Protein AF-A0A1S8A778-F1 (afdb_monomer)

Secondary structure (DSSP, 8-state):
-PBP---TTS--B-TTSPBPP-BGGGSGGGGS---------------------TTTHHHHTTTSS-------------------SSS--TT-S-GGGSPP-PPPTT--HHHHHHHHHHHHHHHHHHHHS-HHHH-EEE-GGG-S-TTEEEEEEE---TTSHHHHHHHHHT--EEEEEEE--TTTTTSPPEEEEEESPBPPGGGT--TTB-TTSBB--GGGSTTT--TT--HHHHHHHHHHHHH--SSS---B----SS--SPPHHHHHHHHHHHHHHHT----GGGGGGG--

Sequence (292 aa):
MAEFKQDPRYTAVGPSRTNLFIPKTAFASARQQQGQTFASSAMDIVNGDGSDEEDIEDIMFLTEGDSIENHIIGVTHPSTPRKSLTDFHPGGLNFSELPQLALPSYATKPGQQAIQRELLKLQEIQSTIPLHELGWYLDFERIENMFQWIVQLHSFDLCLPLAQDMQKAGIDSIVLEIRFLRRFPLTPPFVRVIQPRFLAFAQGGGGHVTAGGAMCMELLTNTGWSPANNMESVLLQVRLAICSMDPRPARLARQRGSSGQYSIREAITAYMRAAATHGWEVPLELKETAMQ

Foldseek 3Di:
DDFDDDDPVDFDADPVRHGDTHHPVVDPPVVDDDDDDDDDDDDDDDDDDDDPCVVPVVVVVVVPPDDPDDDPPPPDDPDDPPPQPAPDDPPPDDCVPPDDDDADPLADPVQLVLLVVLVVVVVVVPVPDRCLVLQKDWDPVPCPYSQKTKMWGFNDDPVAQAVVQCVVVVHGTFIKIWGHDSDPPLAATWIFTFDAAWDAVVRQFFLQQHNQGTRLDLCNFNNNPDSPDRVSVVVVVSSVSQRDPPPHHIHTDDDDDDGSTGDLLSRLVRNVVSCVVVVTHHDPCSVVVNVD

Structure (mmCIF, N/CA/C/O backbone):
data_AF-A0A1S8A778-F1
#
_entry.id   AF-A0A1S8A778-F1
#
loop_
_atom_site.group_PDB
_atom_site.id
_atom_site.type_symbol
_atom_site.label_atom_id
_atom_site.label_alt_id
_atom_site.label_comp_id
_atom_site.label_asym_id
_atom_site.label_entity_id
_atom_site.label_seq_id
_atom_site.pdbx_PDB_ins_code
_atom_site.Cartn_x
_atom_site.Cartn_y
_atom_site.Cartn_z
_atom_site.occupancy
_atom_site.B_iso_or_equiv
_atom_site.auth_seq_id
_atom_site.auth_comp_id
_atom_site.auth_asym_id
_atom_site.auth_atom_id
_atom_site.pdbx_PDB_model_num
ATOM 1 N N . MET A 1 1 ? -6.508 29.292 -41.837 1.00 60.22 1 MET A N 1
ATOM 2 C CA . MET A 1 1 ? -5.575 28.363 -41.154 1.00 60.22 1 MET A CA 1
ATOM 3 C C . MET A 1 1 ? -5.421 27.125 -42.022 1.00 60.22 1 MET A C 1
ATOM 5 O O . MET A 1 1 ? -6.415 26.709 -42.599 1.00 60.22 1 MET A O 1
ATOM 9 N N . ALA A 1 2 ? -4.212 26.576 -42.174 1.00 76.12 2 ALA A N 1
ATOM 10 C CA . ALA A 1 2 ? -4.011 25.383 -42.998 1.00 76.12 2 ALA A CA 1
ATOM 11 C C . ALA A 1 2 ? -4.632 24.150 -42.319 1.00 76.12 2 ALA A C 1
ATOM 13 O O . ALA A 1 2 ? -4.368 23.897 -41.142 1.00 76.12 2 ALA A O 1
ATOM 14 N N . GLU A 1 3 ? -5.448 23.404 -43.061 1.00 81.69 3 GLU A N 1
ATOM 15 C CA . GLU A 1 3 ? -6.107 22.185 -42.589 1.00 81.69 3 GLU A CA 1
ATOM 16 C C . GLU A 1 3 ? -5.164 20.982 -42.666 1.00 81.69 3 GLU A C 1
ATOM 18 O O . GLU A 1 3 ? -4.345 20.861 -43.585 1.00 81.69 3 GLU A O 1
ATOM 23 N N . PHE A 1 4 ? -5.258 20.093 -41.684 1.00 83.88 4 PHE A N 1
ATOM 24 C CA . PHE A 1 4 ? -4.591 18.804 -41.714 1.00 83.88 4 PHE A CA 1
ATOM 25 C C . PHE A 1 4 ? -5.314 17.863 -42.682 1.00 83.88 4 PHE A C 1
ATOM 27 O O . PHE A 1 4 ? -6.518 17.638 -42.574 1.00 83.88 4 PHE A O 1
ATOM 34 N N . LYS A 1 5 ? -4.572 17.298 -43.638 1.00 84.38 5 LYS A N 1
ATOM 35 C CA . LYS A 1 5 ? -5.133 16.390 -44.639 1.00 84.38 5 LYS A CA 1
ATOM 36 C C . LYS A 1 5 ? -5.347 15.013 -44.008 1.00 84.38 5 LYS A C 1
ATOM 38 O O . LYS A 1 5 ? -4.389 14.271 -43.817 1.00 84.38 5 LYS A O 1
ATOM 43 N N . GLN A 1 6 ? -6.596 14.697 -43.686 1.00 81.31 6 GLN A N 1
ATOM 44 C CA . GLN A 1 6 ? -6.990 13.411 -43.109 1.00 81.31 6 GLN A CA 1
ATOM 45 C C . GLN A 1 6 ? -6.951 12.288 -44.158 1.00 81.31 6 GLN A C 1
ATOM 47 O O . GLN A 1 6 ? -7.135 12.536 -45.353 1.00 81.31 6 GLN A O 1
ATOM 52 N N . ASP A 1 7 ? -6.719 11.050 -43.713 1.00 79.44 7 ASP A N 1
ATOM 53 C CA . ASP A 1 7 ? -6.829 9.871 -44.578 1.00 79.44 7 ASP A CA 1
ATOM 54 C C . ASP A 1 7 ? -8.306 9.670 -44.988 1.00 79.44 7 ASP A C 1
ATOM 56 O O . ASP A 1 7 ? -9.181 9.640 -44.111 1.00 79.44 7 ASP A O 1
ATOM 60 N N . PRO A 1 8 ? -8.613 9.502 -46.290 1.00 78.31 8 PRO A N 1
ATOM 61 C CA . PRO A 1 8 ? -9.977 9.267 -46.768 1.00 78.31 8 PRO A CA 1
ATOM 62 C C . PRO A 1 8 ? -10.674 8.044 -46.155 1.00 78.31 8 PRO A C 1
ATOM 64 O O . PRO A 1 8 ? -11.900 7.977 -46.166 1.00 78.31 8 PRO A O 1
ATOM 67 N N . ARG A 1 9 ? -9.921 7.063 -45.639 1.00 78.06 9 ARG A N 1
ATOM 68 C CA . ARG A 1 9 ? -10.470 5.849 -45.011 1.00 78.06 9 ARG A CA 1
ATOM 69 C C . ARG A 1 9 ? -10.813 6.021 -43.530 1.00 78.06 9 ARG A C 1
ATOM 71 O O . ARG A 1 9 ? -11.592 5.229 -43.012 1.00 78.06 9 ARG A O 1
ATOM 78 N N . TYR A 1 10 ? -10.272 7.043 -42.865 1.00 78.94 10 TYR A N 1
ATOM 79 C CA . TYR A 1 10 ? -10.404 7.253 -41.416 1.00 78.94 10 TYR A CA 1
ATOM 80 C C . TYR A 1 10 ? -10.636 8.730 -41.076 1.00 78.94 10 TYR A C 1
ATOM 82 O O . TYR A 1 10 ? -9.947 9.317 -40.244 1.00 78.94 10 TYR A O 1
ATOM 90 N N . THR A 1 11 ? -11.596 9.356 -41.756 1.00 86.38 11 THR A N 1
ATOM 91 C CA . THR A 1 11 ? -11.928 10.768 -41.531 1.00 86.38 11 THR A CA 1
ATOM 92 C C . THR A 1 11 ? -12.709 10.941 -40.228 1.00 86.38 11 THR A C 1
ATOM 94 O O . THR A 1 11 ? -13.730 10.286 -40.010 1.00 86.38 11 THR A O 1
ATOM 97 N N . ALA A 1 12 ? -12.243 11.841 -39.364 1.00 83.69 12 ALA A N 1
ATOM 98 C CA . ALA A 1 12 ? -12.936 12.198 -38.137 1.00 83.69 12 ALA A CA 1
ATOM 99 C C . ALA A 1 12 ? -14.223 12.968 -38.467 1.00 83.69 12 ALA A C 1
ATOM 101 O O . ALA A 1 12 ? -14.210 13.938 -39.229 1.00 83.69 12 ALA A O 1
ATOM 102 N N . VAL A 1 13 ? -15.340 12.550 -37.872 1.00 88.75 13 VAL A N 1
ATOM 103 C CA . VAL A 1 13 ? -16.657 13.173 -38.062 1.00 88.75 13 VAL A CA 1
ATOM 104 C C . VAL A 1 13 ? -17.209 13.680 -36.736 1.00 88.75 13 VAL A C 1
ATOM 106 O O . VAL A 1 13 ? -17.051 13.045 -35.696 1.00 88.75 13 VAL A O 1
ATOM 109 N N . GLY A 1 14 ? -17.853 14.844 -36.775 1.00 81.06 14 GLY A N 1
ATOM 110 C CA . GLY A 1 14 ? -18.511 15.433 -35.615 1.00 81.06 14 GLY A CA 1
ATOM 111 C C . GLY A 1 14 ? -19.867 14.784 -35.293 1.00 81.06 14 GLY A C 1
ATOM 112 O O . GLY A 1 14 ? -20.351 13.928 -36.039 1.00 81.06 14 GLY A O 1
ATOM 113 N N . PRO A 1 15 ? -20.542 15.235 -34.220 1.00 79.25 15 PRO A N 1
ATOM 114 C CA . PRO A 1 15 ? -21.835 14.696 -33.776 1.00 79.25 15 PRO A CA 1
ATOM 115 C C . PRO A 1 15 ? -22.948 14.769 -34.837 1.00 79.25 15 PRO A C 1
ATOM 117 O O . PRO A 1 15 ? -23.855 13.943 -34.855 1.00 79.25 15 PRO A O 1
ATOM 120 N N . SER A 1 16 ? -22.852 15.725 -35.763 1.00 83.06 16 SER A N 1
ATOM 121 C CA . SER A 1 16 ? -23.740 15.911 -36.918 1.00 83.06 16 SER A CA 1
ATOM 122 C C . SER A 1 16 ? -23.363 15.066 -38.147 1.00 83.06 16 SER A C 1
ATOM 124 O O . SER A 1 16 ? -23.916 15.283 -39.221 1.00 83.06 16 SER A O 1
ATOM 126 N N . ARG A 1 17 ? -22.414 14.122 -38.020 1.00 77.19 17 ARG A N 1
ATOM 127 C CA . ARG A 1 17 ? -21.831 13.312 -39.115 1.00 77.19 17 ARG A CA 1
ATOM 128 C C . ARG A 1 17 ? -21.172 14.122 -40.239 1.00 77.19 17 ARG A C 1
ATOM 130 O O . ARG A 1 17 ? -20.995 13.627 -41.347 1.00 77.19 17 ARG A O 1
ATOM 137 N N . THR A 1 18 ? -20.782 15.357 -39.955 1.00 84.38 18 THR A N 1
ATOM 138 C CA . THR A 1 18 ? -20.005 16.201 -40.868 1.00 84.38 18 THR A CA 1
ATOM 139 C C . THR A 1 18 ? -18.516 16.048 -40.589 1.00 84.38 18 THR A C 1
ATOM 141 O O . THR A 1 18 ? -18.126 15.920 -39.426 1.00 84.38 18 THR A O 1
ATOM 144 N N . ASN A 1 19 ? -17.690 16.088 -41.636 1.00 82.88 19 ASN A N 1
ATOM 145 C CA . ASN A 1 19 ? -16.234 16.021 -41.502 1.00 82.88 19 ASN A CA 1
ATOM 146 C C . ASN A 1 19 ? -15.734 17.108 -40.549 1.00 82.88 19 ASN A C 1
ATOM 148 O O . ASN A 1 19 ? -16.107 18.278 -40.667 1.00 82.88 19 ASN A O 1
ATOM 152 N N . LEU A 1 20 ? -14.911 16.701 -39.589 1.00 84.31 20 LEU A N 1
ATOM 153 C CA . LEU A 1 20 ? -14.351 17.593 -38.592 1.00 84.31 20 LEU A CA 1
ATOM 154 C C . LEU A 1 20 ? -13.153 18.331 -39.196 1.00 84.31 20 LEU A C 1
ATOM 156 O O . LEU A 1 20 ? -12.203 17.695 -39.646 1.00 84.31 20 LEU A O 1
ATOM 160 N N . PHE A 1 21 ? -13.180 19.662 -39.176 1.00 85.12 21 PHE A N 1
ATOM 161 C CA . PHE A 1 21 ? -12.030 20.478 -39.562 1.00 85.12 21 PHE A CA 1
ATOM 162 C C . PHE A 1 21 ? -10.948 20.395 -38.480 1.00 85.12 21 PHE A C 1
ATOM 164 O O . PHE A 1 21 ? -11.202 20.737 -37.323 1.00 85.12 21 PHE A O 1
ATOM 171 N N . ILE A 1 22 ? -9.735 19.977 -38.852 1.00 81.25 22 ILE A N 1
ATOM 172 C CA . ILE A 1 22 ? -8.595 19.885 -37.928 1.00 81.25 22 ILE A CA 1
ATOM 173 C C . ILE A 1 22 ? -7.511 20.872 -38.382 1.00 81.25 22 ILE A C 1
ATOM 175 O O . ILE A 1 22 ? -6.867 20.644 -39.411 1.00 81.25 22 ILE A O 1
ATOM 179 N N . PRO A 1 23 ? -7.270 21.975 -37.651 1.00 83.44 23 PRO A N 1
ATOM 180 C CA . PRO A 1 23 ? -6.192 22.893 -37.990 1.00 83.44 23 PRO A CA 1
ATOM 181 C C . PRO A 1 23 ? -4.833 22.227 -37.741 1.00 83.44 23 PRO A C 1
ATOM 183 O O . PRO A 1 23 ? -4.638 21.563 -36.725 1.00 83.44 23 PRO A O 1
ATOM 186 N N . LYS A 1 24 ? -3.850 22.453 -38.623 1.00 79.69 24 LYS A N 1
ATOM 187 C CA . LYS A 1 24 ? -2.493 21.888 -38.463 1.00 79.69 24 LYS A CA 1
ATOM 188 C C . LYS A 1 24 ? -1.813 22.269 -37.140 1.00 79.69 24 LYS A C 1
ATOM 190 O O . LYS A 1 24 ? -0.950 21.537 -36.676 1.00 79.69 24 LYS A O 1
ATOM 195 N N . THR A 1 25 ? -2.216 23.378 -36.521 1.00 77.69 25 THR A N 1
ATOM 196 C CA . THR A 1 25 ? -1.723 23.828 -35.209 1.00 77.69 25 THR A CA 1
ATOM 197 C C . THR A 1 25 ? -2.145 22.927 -34.049 1.00 77.69 25 THR A C 1
ATOM 199 O O . THR A 1 25 ? -1.584 23.052 -32.970 1.00 77.69 25 THR A O 1
ATOM 202 N N . ALA A 1 26 ? -3.121 22.032 -34.243 1.00 74.62 26 ALA A N 1
ATOM 203 C CA . ALA A 1 26 ? -3.540 21.069 -33.225 1.00 74.62 26 ALA A CA 1
ATOM 204 C C . ALA A 1 26 ? -2.504 19.952 -32.985 1.00 74.62 26 ALA A C 1
ATOM 206 O O . ALA A 1 26 ? -2.614 19.220 -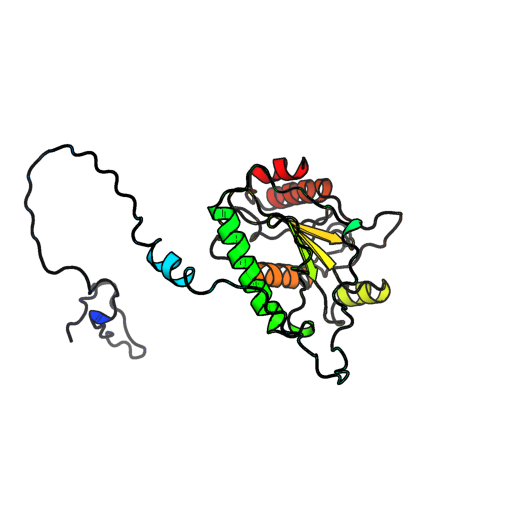32.007 1.00 74.62 26 ALA A O 1
ATOM 207 N N . PHE A 1 27 ? -1.498 19.819 -33.857 1.00 74.31 27 PHE A N 1
ATOM 208 C CA . PHE A 1 27 ? -0.424 18.840 -33.713 1.00 74.31 27 PHE A CA 1
ATOM 209 C C . PHE A 1 27 ? 0.840 19.530 -33.188 1.00 74.31 27 PHE A C 1
ATOM 211 O O . PHE A 1 27 ? 1.397 20.406 -33.852 1.00 74.31 27 PHE A O 1
ATOM 218 N N . ALA A 1 28 ? 1.314 19.113 -32.010 1.00 61.59 28 ALA A N 1
ATOM 219 C CA . ALA A 1 28 ? 2.489 19.685 -31.337 1.00 61.59 28 ALA A CA 1
ATOM 220 C C . ALA A 1 28 ? 3.788 19.599 -32.173 1.00 61.59 28 ALA A C 1
ATOM 222 O O . ALA A 1 28 ? 4.717 20.373 -31.968 1.00 61.59 28 ALA A O 1
ATOM 223 N N . SER A 1 29 ? 3.829 18.719 -33.176 1.00 56.88 29 SER A N 1
ATOM 224 C CA . SER A 1 29 ? 4.958 18.523 -34.094 1.00 56.88 29 SER A CA 1
ATOM 225 C C . SER A 1 29 ? 5.063 19.589 -35.196 1.00 56.88 29 SER A C 1
ATOM 227 O O . SER A 1 29 ? 6.050 19.625 -35.923 1.00 56.88 29 SER A O 1
ATOM 229 N N . ALA A 1 30 ? 4.081 20.488 -35.342 1.00 48.19 30 ALA A N 1
ATOM 230 C CA . ALA A 1 30 ? 4.076 21.513 -36.392 1.00 48.19 30 ALA A CA 1
ATOM 231 C C . ALA A 1 30 ? 5.087 22.661 -36.171 1.00 48.19 30 ALA A C 1
ATOM 233 O O . ALA A 1 30 ? 5.087 23.627 -36.937 1.00 48.19 30 ALA A O 1
ATOM 234 N N . ARG A 1 31 ? 5.956 22.569 -35.152 1.00 49.41 31 ARG A N 1
ATOM 235 C CA . ARG A 1 31 ? 7.054 23.521 -34.917 1.00 49.41 31 ARG A CA 1
ATOM 236 C C . ARG A 1 31 ? 8.414 23.069 -35.460 1.00 49.41 31 ARG A C 1
ATOM 238 O O . ARG A 1 31 ? 9.347 23.862 -35.438 1.00 49.41 31 ARG A O 1
ATOM 245 N N . GLN A 1 32 ? 8.527 21.871 -36.029 1.00 52.69 32 GLN A N 1
ATOM 246 C CA . GLN A 1 32 ? 9.725 21.455 -36.757 1.00 52.69 32 GLN A CA 1
ATOM 247 C C . GLN A 1 32 ? 9.337 20.840 -38.096 1.00 52.69 32 GLN A C 1
ATOM 249 O O . GLN A 1 32 ? 8.756 19.765 -38.149 1.00 52.69 32 GLN A O 1
ATOM 254 N N . GLN A 1 33 ? 9.653 21.578 -39.161 1.00 41.00 33 GLN A N 1
ATOM 255 C CA . GLN A 1 33 ? 10.210 21.112 -40.438 1.00 41.00 33 GLN A CA 1
ATOM 256 C C . GLN A 1 33 ? 9.927 22.176 -41.504 1.00 41.00 33 GLN A C 1
ATOM 258 O O . GLN A 1 33 ? 9.013 22.067 -42.321 1.00 41.00 33 GLN A O 1
ATOM 263 N N . GLN A 1 34 ? 10.745 23.230 -41.507 1.00 36.59 34 GLN A N 1
ATOM 264 C CA . GLN A 1 34 ? 11.067 23.905 -42.758 1.00 36.59 34 GLN A CA 1
ATOM 265 C C . GLN A 1 34 ? 12.294 23.213 -43.350 1.00 36.59 34 GLN A C 1
ATOM 267 O O . GLN A 1 34 ? 13.395 23.361 -42.842 1.00 36.59 34 GLN A O 1
ATOM 272 N N . GLY A 1 35 ? 12.028 22.426 -44.395 1.00 35.72 35 GLY A N 1
ATOM 273 C CA . GLY A 1 35 ? 12.891 22.147 -45.541 1.00 35.72 35 GLY A CA 1
ATOM 274 C C . GLY A 1 35 ? 14.319 21.675 -45.290 1.00 35.72 35 GLY A C 1
ATOM 275 O O . GLY A 1 35 ? 15.189 22.486 -45.017 1.00 35.72 35 GLY A O 1
ATOM 276 N N . GLN A 1 36 ? 14.589 20.413 -45.628 1.00 30.91 36 GLN A N 1
ATOM 277 C CA . GLN A 1 36 ? 15.741 20.082 -46.471 1.00 30.91 36 GLN A CA 1
ATOM 278 C C . GLN A 1 36 ? 15.557 18.702 -47.116 1.00 30.91 36 GLN A C 1
ATOM 280 O O . GLN A 1 36 ? 15.366 17.684 -46.459 1.00 30.91 36 GLN A O 1
ATOM 285 N N . THR A 1 37 ? 15.565 18.704 -48.443 1.00 33.56 37 THR A N 1
ATOM 286 C CA . THR A 1 37 ? 15.709 17.535 -49.311 1.00 33.56 37 THR A CA 1
ATOM 287 C C . THR A 1 37 ? 17.139 17.011 -49.226 1.00 33.56 37 THR A C 1
ATOM 289 O O . THR A 1 37 ? 18.051 17.812 -49.416 1.00 33.56 37 THR A O 1
ATOM 292 N N . PHE A 1 38 ? 17.353 15.700 -49.076 1.00 28.77 38 PHE A N 1
ATOM 293 C CA . PHE A 1 38 ? 18.647 15.098 -49.404 1.00 28.77 38 PHE A CA 1
ATOM 294 C C . PHE A 1 38 ? 18.503 13.803 -50.199 1.00 28.77 38 PHE A C 1
ATOM 296 O O . PHE A 1 38 ? 17.774 12.881 -49.838 1.00 28.77 38 PHE A O 1
ATOM 303 N N . ALA A 1 39 ? 19.211 13.812 -51.326 1.00 28.55 39 ALA A N 1
ATOM 304 C CA . ALA A 1 39 ? 19.501 12.690 -52.193 1.00 28.55 39 ALA A CA 1
ATOM 305 C C . ALA A 1 39 ? 20.605 11.799 -51.595 1.00 28.55 39 ALA A C 1
ATOM 307 O O . ALA A 1 39 ? 21.343 12.200 -50.699 1.00 28.55 39 ALA A O 1
ATOM 308 N N . SER A 1 40 ? 20.709 10.592 -52.144 1.00 33.94 40 SER A N 1
ATOM 309 C CA . SER A 1 40 ? 21.681 9.551 -51.811 1.00 33.94 40 SER A CA 1
ATOM 310 C C . SER A 1 40 ? 23.145 9.983 -51.965 1.00 33.94 40 SER A C 1
ATOM 312 O O . SER A 1 40 ? 23.518 10.451 -53.040 1.00 33.94 40 SER A O 1
ATOM 314 N N . SER A 1 41 ? 23.991 9.670 -50.980 1.00 27.89 41 SER A N 1
ATOM 315 C CA . SER A 1 41 ? 25.324 9.098 -51.225 1.00 27.89 41 SER A CA 1
ATOM 316 C C . SER A 1 41 ? 25.931 8.492 -49.954 1.00 27.89 41 SER A C 1
ATOM 318 O O . SER A 1 41 ? 25.502 8.792 -48.844 1.00 27.89 41 SER A O 1
ATOM 320 N N . ALA A 1 42 ? 26.879 7.582 -50.156 1.00 30.28 42 ALA A N 1
ATOM 321 C CA . ALA A 1 42 ? 27.454 6.667 -49.176 1.00 30.28 42 ALA A CA 1
ATOM 322 C C . ALA A 1 42 ? 28.508 7.282 -48.229 1.00 30.28 42 ALA A C 1
ATOM 324 O O . ALA A 1 42 ? 29.178 8.237 -48.601 1.00 30.28 42 ALA A O 1
ATOM 325 N N . MET A 1 43 ? 28.662 6.605 -47.076 1.00 29.47 43 MET A N 1
ATOM 326 C CA . MET A 1 43 ? 29.821 6.478 -46.165 1.00 29.47 43 MET A CA 1
ATOM 327 C C . MET A 1 43 ? 30.529 7.747 -45.663 1.00 29.47 43 MET A C 1
ATOM 329 O O . MET A 1 43 ? 31.216 8.410 -46.421 1.00 29.47 43 MET A O 1
ATOM 333 N N . ASP A 1 44 ? 30.495 7.957 -44.339 1.00 25.81 44 ASP A N 1
ATOM 334 C CA . ASP A 1 44 ? 31.721 8.010 -43.528 1.00 25.81 44 ASP A CA 1
ATOM 335 C C . ASP A 1 44 ? 31.433 7.824 -42.027 1.00 25.81 44 ASP A C 1
ATOM 337 O O . ASP A 1 44 ? 30.388 8.208 -41.503 1.00 25.81 44 ASP A O 1
ATOM 341 N N . ILE A 1 45 ? 32.370 7.153 -41.356 1.00 35.59 45 ILE A N 1
ATOM 342 C CA . ILE A 1 45 ? 32.374 6.824 -39.928 1.00 35.59 45 ILE A CA 1
ATOM 343 C C . ILE A 1 45 ? 32.785 8.068 -39.133 1.00 35.59 45 ILE A C 1
ATOM 345 O O . ILE A 1 45 ? 33.898 8.557 -39.306 1.00 35.59 45 ILE A O 1
ATOM 349 N N . VAL A 1 46 ? 31.943 8.512 -38.196 1.00 29.86 46 VAL A N 1
ATOM 350 C CA . VAL A 1 46 ? 32.340 9.410 -37.101 1.00 29.86 46 VAL A CA 1
ATOM 351 C C . VAL A 1 46 ? 31.713 8.903 -35.803 1.00 29.86 46 VAL A C 1
ATOM 353 O O . VAL A 1 46 ? 30.495 8.832 -35.670 1.00 29.86 46 VAL A O 1
ATOM 356 N N . ASN A 1 47 ? 32.575 8.529 -34.855 1.00 36.41 47 ASN A N 1
ATOM 357 C CA . ASN A 1 47 ? 32.220 8.357 -33.450 1.00 36.41 47 ASN A CA 1
ATOM 358 C C . ASN A 1 47 ? 31.820 9.725 -32.882 1.00 36.41 47 ASN A C 1
ATOM 360 O O . ASN A 1 47 ? 32.616 10.660 -32.946 1.00 36.41 47 ASN A O 1
ATOM 364 N N . GLY A 1 48 ? 30.619 9.822 -32.321 1.00 31.39 48 GLY A N 1
ATOM 365 C CA . GLY A 1 48 ? 30.122 11.010 -31.638 1.00 31.39 48 GLY A CA 1
ATOM 366 C C . GLY A 1 48 ? 29.287 10.587 -30.440 1.00 31.39 48 GLY A C 1
ATOM 367 O O . GLY A 1 48 ? 28.130 10.212 -30.593 1.00 31.39 48 GLY A O 1
ATOM 368 N N . ASP A 1 49 ? 29.938 10.587 -29.283 1.00 40.91 49 ASP A N 1
ATOM 369 C CA . ASP A 1 49 ? 29.324 10.657 -27.963 1.00 40.91 49 ASP A CA 1
ATOM 370 C C . ASP A 1 49 ? 28.435 11.910 -27.908 1.00 40.91 49 ASP A C 1
ATOM 372 O O . ASP A 1 49 ? 28.870 12.995 -28.296 1.00 40.91 49 ASP A O 1
ATOM 376 N N . GLY A 1 50 ? 27.180 11.734 -27.518 1.00 36.50 50 GLY A N 1
ATOM 377 C CA . GLY A 1 50 ? 26.169 12.784 -27.479 1.00 36.50 50 GLY A CA 1
ATOM 378 C C . GLY A 1 50 ? 25.267 12.523 -26.292 1.00 36.50 50 GLY A C 1
ATOM 379 O O . GLY A 1 50 ? 24.221 11.891 -26.427 1.00 36.50 50 GLY A O 1
ATOM 380 N N . SER A 1 51 ? 25.749 12.924 -25.120 1.00 42.28 51 SER A N 1
ATOM 381 C CA . SER A 1 51 ? 24.967 13.026 -23.903 1.00 42.28 51 SER A CA 1
ATOM 382 C C . SER A 1 51 ? 23.919 14.126 -24.083 1.00 42.28 51 SER A C 1
ATOM 384 O O . SER A 1 51 ? 24.245 15.281 -24.349 1.00 42.28 51 SER A O 1
ATOM 386 N N . ASP A 1 52 ? 22.646 13.767 -23.925 1.00 46.59 52 ASP A N 1
ATOM 387 C CA . ASP A 1 52 ? 21.549 14.719 -23.739 1.00 46.59 52 ASP A CA 1
ATOM 388 C C . ASP A 1 52 ? 21.666 15.337 -22.324 1.00 46.59 52 ASP A C 1
ATOM 390 O O . ASP A 1 52 ? 20.893 15.034 -21.416 1.00 46.59 52 ASP A O 1
ATOM 394 N N . GLU A 1 53 ? 22.712 16.142 -22.104 1.00 47.78 53 GLU A N 1
ATOM 395 C CA . GLU A 1 53 ? 22.985 16.873 -20.853 1.00 47.78 53 GLU A CA 1
ATOM 396 C C . GLU A 1 53 ? 22.252 18.225 -20.777 1.00 47.78 53 GLU A C 1
ATOM 398 O O . GLU A 1 53 ? 22.212 18.844 -19.714 1.00 47.78 53 GLU A O 1
ATOM 403 N N . GLU A 1 54 ? 21.599 18.661 -21.860 1.00 45.88 54 GLU A N 1
ATOM 404 C CA . GLU A 1 54 ? 20.975 19.991 -21.938 1.00 45.88 54 GLU A CA 1
ATOM 405 C C . GLU A 1 54 ? 19.642 20.120 -21.166 1.00 45.88 54 GLU A C 1
ATOM 407 O O . GLU A 1 54 ? 19.167 21.233 -20.971 1.00 45.88 54 GLU A O 1
ATOM 412 N N . ASP A 1 55 ? 19.077 19.030 -20.628 1.00 50.38 55 ASP A N 1
ATOM 413 C CA . ASP A 1 55 ? 17.875 19.081 -19.768 1.00 50.38 55 ASP A CA 1
ATOM 414 C C . ASP A 1 55 ? 18.201 19.184 -18.256 1.00 50.38 55 ASP A C 1
ATOM 416 O O . ASP A 1 55 ? 17.302 19.349 -17.425 1.00 50.38 55 ASP A O 1
ATOM 420 N N . ILE A 1 56 ? 19.475 19.049 -17.860 1.00 52.31 56 ILE A N 1
ATOM 421 C CA . ILE A 1 56 ? 19.880 18.929 -16.443 1.00 52.31 56 ILE A CA 1
ATOM 422 C C . ILE A 1 56 ? 20.253 20.293 -15.842 1.00 52.31 56 ILE A C 1
ATOM 424 O O . ILE A 1 56 ? 19.997 20.539 -14.659 1.00 52.31 56 ILE A O 1
ATOM 428 N N . GLU A 1 57 ? 20.805 21.202 -16.647 1.00 47.06 57 GLU A N 1
ATOM 429 C CA . GLU A 1 57 ? 21.214 22.533 -16.179 1.00 47.06 57 GLU A CA 1
ATOM 430 C C . GLU A 1 57 ? 20.013 23.447 -15.877 1.00 47.06 57 GLU A C 1
ATOM 432 O O . GLU A 1 57 ? 20.033 24.182 -14.886 1.00 47.06 57 GLU A O 1
ATOM 437 N N . ASP A 1 58 ? 18.910 23.316 -16.623 1.00 45.88 58 ASP A N 1
ATOM 438 C CA . ASP A 1 58 ? 17.681 24.086 -16.379 1.00 45.88 58 ASP A CA 1
ATOM 439 C C . ASP A 1 58 ? 16.988 23.703 -15.054 1.00 45.88 58 ASP A C 1
ATOM 441 O O . ASP A 1 58 ? 16.308 24.527 -14.436 1.00 45.88 58 ASP A O 1
ATOM 445 N N . ILE A 1 59 ? 17.194 22.474 -14.559 1.00 53.50 59 ILE A N 1
ATOM 446 C CA . ILE A 1 59 ? 16.693 22.037 -13.243 1.00 53.50 59 ILE A CA 1
ATOM 447 C C . ILE A 1 59 ? 17.609 22.533 -12.116 1.00 53.50 59 ILE A C 1
ATOM 449 O O . ILE A 1 59 ? 17.121 22.870 -11.034 1.00 53.50 59 ILE A O 1
ATOM 453 N N . MET A 1 60 ? 18.921 22.626 -12.357 1.00 46.06 60 MET A N 1
ATOM 454 C CA . MET A 1 60 ? 19.878 23.141 -11.372 1.00 46.06 60 MET A CA 1
ATOM 455 C C . MET A 1 60 ? 19.692 24.637 -11.085 1.00 46.06 60 MET A C 1
ATOM 457 O O . MET A 1 60 ? 19.895 25.061 -9.944 1.00 46.06 60 MET A O 1
ATOM 461 N N . PHE A 1 61 ? 19.208 25.419 -12.055 1.00 40.84 61 PHE A N 1
ATOM 462 C CA . PHE A 1 61 ? 18.903 26.840 -11.856 1.00 40.84 61 PHE A CA 1
ATOM 463 C C . PHE A 1 61 ? 17.816 27.091 -10.791 1.00 40.84 61 PHE A C 1
ATOM 465 O O . PHE A 1 61 ? 17.833 28.121 -10.123 1.00 40.84 61 PHE A O 1
ATOM 472 N N . LEU A 1 62 ? 16.903 26.140 -10.552 1.00 42.94 62 LEU A N 1
ATOM 473 C CA . LEU A 1 62 ? 15.896 26.259 -9.486 1.00 42.94 62 LEU A CA 1
ATOM 474 C C . LEU A 1 62 ? 16.434 25.909 -8.088 1.00 42.94 62 LEU A C 1
ATOM 476 O O . LEU A 1 62 ? 15.720 26.088 -7.102 1.00 42.94 62 LEU A O 1
ATOM 480 N N . THR A 1 63 ? 17.667 25.403 -7.990 1.00 49.34 63 THR A N 1
ATOM 481 C CA . THR A 1 63 ? 18.274 24.962 -6.722 1.00 49.34 63 THR A CA 1
ATOM 482 C C . THR A 1 63 ? 19.414 25.848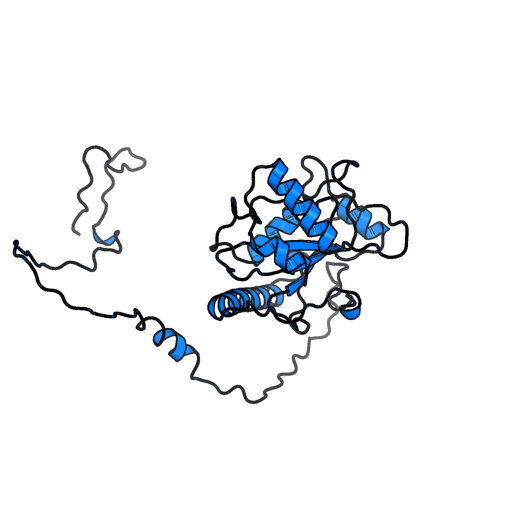 -6.222 1.00 49.34 63 THR A C 1
ATOM 484 O O . THR A 1 63 ? 19.772 25.757 -5.049 1.00 49.34 63 THR A O 1
ATOM 487 N N . GLU A 1 64 ? 19.945 26.752 -7.048 1.00 45.38 64 GLU A N 1
ATOM 488 C CA . GLU A 1 64 ? 20.966 27.722 -6.631 1.00 45.38 64 GLU A CA 1
ATOM 489 C C . GLU A 1 64 ? 20.339 29.093 -6.361 1.00 45.38 64 GLU A C 1
ATOM 4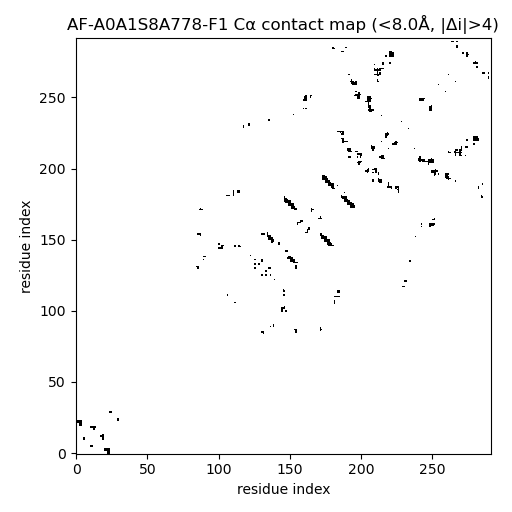91 O O . GLU A 1 64 ? 20.463 30.036 -7.139 1.00 45.38 64 GLU A O 1
ATOM 496 N N . GLY A 1 65 ? 19.624 29.204 -5.241 1.00 45.81 65 GLY A N 1
ATOM 497 C CA . GLY A 1 65 ? 18.984 30.466 -4.878 1.00 45.81 65 GLY A CA 1
ATOM 498 C C . GLY A 1 65 ? 18.206 30.472 -3.570 1.00 45.81 65 GLY A C 1
ATOM 499 O O . GLY A 1 65 ? 17.129 31.044 -3.541 1.00 45.81 65 GLY A O 1
ATOM 500 N N . ASP A 1 66 ? 18.701 29.805 -2.525 1.00 33.28 66 ASP A N 1
ATOM 501 C CA . ASP A 1 66 ? 18.734 30.365 -1.165 1.00 33.28 66 ASP A CA 1
ATOM 502 C C . ASP A 1 66 ? 19.375 29.357 -0.205 1.00 33.28 66 ASP A C 1
ATOM 504 O O . ASP A 1 66 ? 18.892 28.246 0.022 1.00 33.28 66 ASP A O 1
ATOM 508 N N . SER A 1 67 ? 20.493 29.771 0.380 1.00 37.25 67 SER A N 1
ATOM 509 C CA . SER A 1 67 ? 21.098 29.132 1.539 1.00 37.25 67 SER A CA 1
ATOM 510 C C . SER A 1 67 ? 20.098 29.172 2.697 1.00 37.25 67 SER A C 1
ATOM 512 O O . SER A 1 67 ? 19.890 30.223 3.299 1.00 37.25 67 SER A O 1
ATOM 514 N N . ILE A 1 68 ? 19.481 28.036 3.031 1.00 39.91 68 ILE A N 1
ATOM 515 C CA . ILE A 1 68 ? 18.628 27.920 4.220 1.00 39.91 68 ILE A CA 1
ATOM 516 C C . ILE A 1 68 ? 19.536 27.867 5.456 1.00 39.91 68 ILE A C 1
ATOM 518 O O . ILE A 1 68 ? 19.854 26.807 5.995 1.00 39.91 68 ILE A O 1
ATOM 522 N N . GLU A 1 69 ? 19.979 29.040 5.903 1.00 36.31 69 GLU A N 1
ATOM 523 C CA . GLU A 1 69 ? 20.374 29.255 7.288 1.00 36.31 69 GLU A CA 1
ATOM 524 C C . GLU A 1 69 ? 19.115 29.245 8.165 1.00 36.31 69 GLU A C 1
ATOM 526 O O . GLU A 1 69 ? 18.169 29.998 7.948 1.00 36.31 69 GLU A O 1
ATOM 531 N N . ASN A 1 70 ? 19.123 28.354 9.158 1.00 42.25 70 ASN A N 1
ATOM 532 C CA . ASN A 1 70 ? 18.299 28.322 10.368 1.00 42.25 70 ASN A CA 1
ATOM 533 C C . ASN A 1 70 ? 17.289 29.478 10.542 1.00 42.25 70 ASN A C 1
ATOM 535 O O . ASN A 1 70 ? 17.571 30.472 11.217 1.00 42.25 70 ASN A O 1
ATOM 539 N N . HIS A 1 71 ? 16.059 29.286 10.060 1.00 31.33 71 HIS A N 1
ATOM 540 C CA . HIS A 1 71 ? 14.901 30.030 10.550 1.00 31.33 71 HIS A CA 1
ATOM 541 C C . HIS A 1 71 ? 13.872 29.062 11.132 1.00 31.33 71 HIS A C 1
ATOM 543 O O . HIS A 1 71 ? 13.006 28.520 10.450 1.00 31.33 71 HIS A O 1
ATOM 549 N N . ILE A 1 72 ? 14.005 28.830 12.438 1.00 40.94 72 ILE A N 1
ATOM 550 C CA . ILE A 1 72 ? 12.984 28.202 13.271 1.00 40.94 72 ILE A CA 1
ATOM 551 C C . ILE A 1 72 ? 11.792 29.164 13.299 1.00 40.94 72 ILE A C 1
ATOM 553 O O . ILE A 1 72 ? 11.746 30.090 14.108 1.00 40.94 72 ILE A O 1
ATOM 557 N N . ILE A 1 73 ? 10.824 28.961 12.407 1.00 35.47 73 ILE A N 1
ATOM 558 C CA . ILE A 1 73 ? 9.503 29.568 12.545 1.00 35.47 73 ILE A CA 1
ATOM 559 C C . ILE A 1 73 ? 8.704 28.638 13.450 1.00 35.47 73 ILE A C 1
ATOM 561 O O . ILE A 1 73 ? 8.184 27.610 13.022 1.00 35.47 73 ILE A O 1
ATOM 565 N N . GLY A 1 74 ? 8.640 28.991 14.733 1.00 34.06 74 GLY A N 1
ATOM 566 C CA . GLY A 1 74 ? 7.706 28.382 15.669 1.00 34.06 74 GLY A CA 1
ATOM 567 C C . GLY A 1 74 ? 6.280 28.619 15.184 1.00 34.06 74 GLY A C 1
ATOM 568 O O . GLY A 1 74 ? 5.735 29.709 15.351 1.00 34.06 74 GLY A O 1
ATOM 569 N N . VAL A 1 75 ? 5.675 27.599 14.578 1.00 37.34 75 VAL A N 1
ATOM 570 C CA . VAL A 1 75 ? 4.249 27.594 14.259 1.00 37.34 75 VAL A CA 1
ATOM 571 C C . VAL A 1 75 ? 3.496 27.430 15.575 1.00 37.34 75 VAL A C 1
ATOM 573 O O . VAL A 1 75 ? 3.349 26.335 16.116 1.00 37.34 75 VAL A O 1
ATOM 576 N N . THR A 1 76 ? 3.037 28.546 16.133 1.00 33.78 76 THR A N 1
ATOM 577 C CA . THR A 1 76 ? 2.068 28.551 17.223 1.00 33.78 76 THR A CA 1
ATOM 578 C C . THR A 1 76 ? 0.721 28.103 16.664 1.00 33.78 76 THR A C 1
ATOM 580 O O . THR A 1 76 ? 0.018 28.852 15.990 1.00 33.78 76 THR A O 1
ATOM 583 N N . HIS A 1 77 ? 0.348 26.851 16.930 1.00 47.75 77 HIS A N 1
ATOM 584 C CA . HIS A 1 77 ? -1.008 26.380 16.668 1.00 47.75 77 HIS A CA 1
ATOM 585 C C . HIS A 1 77 ? -2.002 27.220 17.491 1.00 47.75 77 HIS A C 1
ATOM 587 O O . HIS A 1 77 ? -1.893 27.239 18.721 1.00 47.75 77 HIS A O 1
ATOM 593 N N . PRO A 1 78 ? -2.986 27.902 16.874 1.00 37.50 78 PRO A N 1
ATOM 594 C CA . PRO A 1 78 ? -4.061 28.522 17.631 1.00 37.50 78 PRO A CA 1
ATOM 595 C C . PRO A 1 78 ? -4.851 27.431 18.362 1.00 37.50 78 PRO A C 1
ATOM 597 O O . PRO A 1 78 ? -5.475 26.555 17.760 1.00 37.50 78 PRO A O 1
ATOM 600 N N . SER A 1 79 ? -4.797 27.495 19.689 1.00 44.44 79 SER A N 1
ATOM 601 C CA . SER A 1 79 ? -5.487 26.630 20.635 1.00 44.44 79 SER A CA 1
ATOM 602 C C . SER A 1 79 ? -6.992 26.891 20.604 1.00 44.44 79 SER A C 1
ATOM 604 O O . SER A 1 79 ? -7.556 27.653 21.383 1.00 44.44 79 SER A O 1
ATOM 606 N N . THR A 1 80 ? -7.679 26.201 19.703 1.00 37.78 80 THR A N 1
ATOM 607 C CA . THR A 1 80 ? -9.080 25.823 19.910 1.00 37.78 80 THR A CA 1
ATOM 608 C C . THR A 1 80 ? -9.181 24.319 19.689 1.00 37.78 80 THR A C 1
ATOM 610 O O . THR A 1 80 ? -8.765 23.852 18.627 1.00 37.78 80 THR A O 1
ATOM 613 N N . PRO A 1 81 ? -9.687 23.528 20.656 1.00 40.28 81 PRO A N 1
ATOM 614 C CA . PRO A 1 81 ? -9.816 22.089 20.485 1.00 40.28 81 PRO A CA 1
ATOM 615 C C . PRO A 1 81 ? -10.915 21.821 19.455 1.00 40.28 81 PRO A C 1
ATOM 617 O O . PRO A 1 81 ? -12.093 21.685 19.783 1.00 40.28 81 PRO A O 1
ATOM 620 N N . ARG A 1 82 ? -10.537 21.773 18.175 1.00 50.31 82 ARG A N 1
ATOM 621 C CA . ARG A 1 82 ? -11.363 21.143 17.150 1.00 50.31 82 ARG A CA 1
ATOM 622 C C . ARG A 1 82 ? -11.439 19.675 17.538 1.00 50.31 82 ARG A C 1
ATOM 624 O O . ARG A 1 82 ? -10.416 19.000 17.602 1.00 50.31 82 ARG A O 1
ATOM 631 N N . LYS A 1 83 ? -12.641 19.206 17.863 1.00 55.38 83 LYS A N 1
ATOM 632 C CA . LYS A 1 83 ? -12.906 17.795 18.145 1.00 55.38 83 LYS A CA 1
ATOM 633 C C . LYS A 1 83 ? -12.363 16.985 16.964 1.00 55.38 83 LYS A C 1
ATOM 635 O O . LYS A 1 83 ? -12.794 17.223 15.836 1.00 55.38 83 LYS A O 1
ATOM 640 N N . SER A 1 84 ? -11.378 16.117 17.197 1.00 68.00 84 SER A N 1
ATOM 641 C CA . SER A 1 84 ? -10.825 15.291 16.127 1.00 68.00 84 SER A CA 1
ATOM 642 C C . SER A 1 84 ? -11.953 14.432 15.554 1.00 68.00 84 SER A C 1
ATOM 644 O O . SER A 1 84 ? -12.719 13.815 16.293 1.00 68.00 84 SER A O 1
ATOM 646 N N . LEU A 1 85 ? -12.102 14.439 14.229 1.00 82.88 85 LEU A N 1
ATOM 647 C CA . LEU A 1 85 ? -13.082 13.602 13.521 1.00 82.88 85 LEU A CA 1
ATOM 648 C C . LEU A 1 85 ? -12.585 12.157 13.342 1.00 82.88 85 LEU A C 1
ATOM 650 O O . LEU A 1 85 ? -13.233 11.351 12.686 1.00 82.88 85 LEU A O 1
ATOM 654 N N . THR A 1 86 ? -11.430 11.847 13.927 1.00 84.62 86 THR A N 1
ATOM 655 C CA . THR A 1 86 ? -10.804 10.531 13.974 1.00 84.62 86 THR A CA 1
ATOM 656 C C . THR A 1 86 ? -10.281 10.275 15.387 1.00 84.62 86 THR A C 1
ATOM 658 O O . THR A 1 86 ? -9.910 11.216 16.100 1.00 84.62 86 THR A O 1
ATOM 661 N N . ASP A 1 87 ? -10.304 9.009 15.784 1.00 85.62 87 ASP A N 1
ATOM 662 C CA . ASP A 1 87 ? -9.684 8.453 16.989 1.00 85.62 87 ASP A CA 1
ATOM 663 C C . ASP A 1 87 ? -8.173 8.231 16.818 1.00 85.62 87 ASP A C 1
ATOM 665 O O . ASP A 1 87 ? -7.464 8.001 17.793 1.00 85.62 87 ASP A O 1
ATOM 669 N N . PHE A 1 88 ? -7.658 8.360 15.594 1.00 92.56 88 PHE A N 1
ATOM 670 C CA . PHE A 1 88 ? -6.236 8.250 15.317 1.00 92.56 88 PHE A CA 1
ATOM 671 C C . PHE A 1 88 ? -5.433 9.439 15.857 1.00 92.56 88 PHE A C 1
ATOM 673 O O . PHE A 1 88 ? -5.717 10.604 15.558 1.00 92.56 88 PHE A O 1
ATOM 680 N N . HIS A 1 89 ? -4.349 9.123 16.565 1.00 89.25 89 HIS A N 1
ATOM 681 C CA . HIS A 1 89 ? -3.394 10.092 17.087 1.00 89.25 89 HIS A CA 1
ATOM 682 C C . HIS A 1 89 ? -1.986 9.842 16.513 1.00 89.25 89 HIS A C 1
ATOM 684 O O . HIS A 1 89 ? -1.371 8.813 16.811 1.00 89.25 89 HIS A O 1
ATOM 690 N N . PRO A 1 90 ? -1.440 10.782 15.714 1.00 90.44 90 PRO A N 1
ATOM 691 C CA . PRO A 1 90 ? -0.047 10.740 15.277 1.00 90.44 90 PRO A CA 1
ATOM 692 C C . PRO A 1 90 ? 0.942 10.567 16.439 1.00 90.44 90 PRO A C 1
ATOM 694 O O . PRO A 1 90 ? 0.726 11.084 17.533 1.00 90.44 90 PRO A O 1
ATOM 697 N N . GLY A 1 91 ? 2.046 9.856 16.195 1.00 85.06 91 GLY A N 1
ATOM 698 C CA . GLY A 1 91 ? 3.129 9.674 17.172 1.00 85.06 91 GLY A CA 1
ATOM 699 C C . GLY A 1 91 ? 2.923 8.570 18.221 1.00 85.06 91 GLY A C 1
ATOM 700 O O . GLY A 1 91 ? 3.846 8.300 18.984 1.00 85.06 91 GLY A O 1
ATOM 701 N N . GLY A 1 92 ? 1.770 7.888 18.247 1.00 84.69 92 GLY A N 1
ATOM 702 C CA . GLY A 1 92 ? 1.512 6.775 19.177 1.00 84.69 92 GLY A CA 1
ATOM 703 C C . GLY A 1 92 ? 2.250 5.464 18.857 1.00 84.69 92 GLY A C 1
ATOM 704 O O . GLY A 1 92 ? 2.277 4.551 19.679 1.00 84.69 92 GLY A O 1
ATOM 705 N N . LEU A 1 93 ? 2.853 5.350 17.670 1.00 89.50 93 LEU A N 1
ATOM 706 C CA . LEU A 1 93 ? 3.530 4.135 17.217 1.00 89.50 93 LEU A CA 1
ATOM 707 C C . LEU A 1 93 ? 4.932 4.008 17.837 1.00 89.50 93 LEU A C 1
ATOM 709 O O . LEU A 1 93 ? 5.752 4.921 17.733 1.00 89.50 93 LEU A O 1
ATOM 713 N N . ASN A 1 94 ? 5.240 2.852 18.430 1.00 88.38 94 ASN A N 1
ATOM 714 C CA . ASN A 1 94 ? 6.581 2.554 18.934 1.00 88.38 94 ASN A CA 1
ATOM 715 C C . ASN A 1 94 ? 7.484 2.009 17.813 1.00 88.38 94 ASN A C 1
ATOM 717 O O . ASN A 1 94 ? 7.471 0.817 17.515 1.00 88.38 94 ASN A O 1
ATOM 721 N N . PHE A 1 95 ? 8.281 2.883 17.196 1.00 86.94 95 PHE A N 1
ATOM 722 C CA . PHE A 1 95 ? 9.179 2.517 16.091 1.00 86.94 95 PHE A CA 1
ATOM 723 C C . PHE A 1 95 ? 10.314 1.571 16.508 1.00 86.94 95 PHE A C 1
ATOM 725 O O . PHE A 1 95 ? 10.779 0.801 15.675 1.00 86.94 95 PHE A O 1
ATOM 732 N N . SER A 1 96 ? 10.707 1.559 17.785 1.00 85.62 96 SER A N 1
ATOM 733 C CA . SER A 1 96 ? 11.756 0.665 18.299 1.00 85.62 96 SER A CA 1
ATOM 734 C C . SER A 1 96 ? 11.344 -0.811 18.299 1.00 85.62 96 SER A C 1
ATOM 736 O O . SER A 1 96 ? 12.194 -1.693 18.367 1.00 85.62 96 SER A O 1
ATOM 738 N N . GLU A 1 97 ? 10.039 -1.092 18.242 1.00 85.88 97 GLU A N 1
ATOM 739 C CA . GLU A 1 97 ? 9.488 -2.449 18.128 1.00 85.88 97 GLU A CA 1
ATOM 740 C C . GLU A 1 97 ? 9.284 -2.886 16.670 1.00 85.88 97 GLU A C 1
ATOM 742 O O . GLU A 1 97 ? 8.860 -4.016 16.416 1.00 85.88 97 GLU A O 1
ATOM 747 N N . LEU A 1 98 ? 9.551 -1.998 15.707 1.00 86.06 98 LEU A N 1
ATOM 748 C CA . LEU A 1 98 ? 9.398 -2.273 14.285 1.00 86.06 98 LEU A CA 1
ATOM 749 C C . LEU A 1 98 ? 10.747 -2.640 13.656 1.00 86.06 98 LEU A C 1
ATOM 751 O O . LEU A 1 98 ? 11.797 -2.214 14.133 1.00 86.06 98 LEU A O 1
ATOM 755 N N . PRO A 1 99 ? 10.750 -3.413 12.557 1.00 81.38 99 PRO A N 1
ATOM 756 C CA . PRO A 1 99 ? 11.980 -3.696 11.830 1.00 81.38 99 PRO A CA 1
ATOM 757 C C . PRO A 1 99 ? 12.594 -2.398 11.293 1.00 81.38 99 PRO A C 1
ATOM 759 O O . PRO A 1 99 ? 11.966 -1.730 10.477 1.00 81.38 99 PRO A O 1
ATOM 762 N N . GLN A 1 100 ? 13.815 -2.064 11.706 1.00 81.12 100 GLN A N 1
ATOM 763 C CA . GLN A 1 100 ? 14.606 -0.977 11.124 1.00 81.12 100 GLN A CA 1
ATOM 764 C C . GLN A 1 100 ? 15.673 -1.573 10.206 1.00 81.12 100 GLN A C 1
ATOM 766 O O . GLN A 1 100 ? 16.426 -2.459 10.616 1.00 81.12 100 GLN A O 1
ATOM 771 N N . LEU A 1 101 ? 15.725 -1.119 8.955 1.00 81.12 101 LEU A N 1
ATOM 772 C CA . LEU A 1 101 ? 16.711 -1.574 7.978 1.00 81.12 101 LEU A CA 1
ATOM 773 C C . LEU A 1 101 ? 17.777 -0.511 7.761 1.00 81.12 101 LEU A C 1
ATOM 775 O O . LEU A 1 101 ? 17.463 0.662 7.557 1.00 81.12 101 LEU A O 1
ATOM 779 N N . ALA A 1 102 ? 19.032 -0.945 7.676 1.00 78.94 102 ALA A N 1
ATOM 780 C CA . ALA A 1 102 ? 20.097 -0.095 7.168 1.00 78.94 102 ALA A CA 1
ATOM 781 C C . ALA A 1 102 ? 19.831 0.297 5.706 1.00 78.94 102 ALA A C 1
ATOM 783 O O . ALA A 1 102 ? 19.155 -0.425 4.963 1.00 78.94 102 ALA A O 1
ATOM 784 N N . LEU A 1 103 ? 20.395 1.431 5.282 1.00 79.44 103 LEU A N 1
ATOM 785 C CA . LEU A 1 103 ? 20.337 1.852 3.886 1.00 79.44 103 LEU A CA 1
ATOM 786 C C . LEU A 1 103 ? 20.887 0.725 2.990 1.00 79.44 103 LEU A C 1
ATOM 788 O O . LEU A 1 103 ? 21.985 0.220 3.249 1.00 79.44 103 LEU A O 1
ATOM 792 N N . PRO A 1 104 ? 20.157 0.312 1.942 1.00 83.50 104 PRO A N 1
ATOM 793 C CA . PRO A 1 104 ? 20.602 -0.790 1.112 1.00 83.50 104 PRO A CA 1
ATOM 794 C C . PRO A 1 104 ? 21.867 -0.423 0.331 1.00 83.50 104 PRO A C 1
ATOM 796 O O . PRO A 1 104 ? 21.960 0.647 -0.269 1.00 83.50 104 PRO A O 1
ATOM 799 N N . SER A 1 105 ? 22.810 -1.366 0.232 1.00 81.31 105 SER A N 1
ATOM 800 C CA . SER A 1 105 ? 24.033 -1.217 -0.579 1.00 81.31 105 SER A CA 1
ATOM 801 C C . SER A 1 105 ? 23.758 -1.034 -2.076 1.00 81.31 105 SER A C 1
ATOM 803 O O . SER A 1 105 ? 24.639 -0.644 -2.837 1.00 81.31 105 SER A O 1
ATOM 805 N N . TYR A 1 106 ? 22.532 -1.327 -2.507 1.00 80.62 106 TYR A N 1
ATOM 806 C CA . TY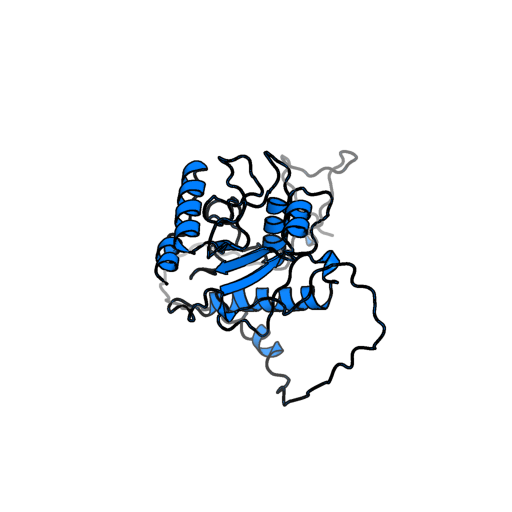R A 1 106 ? 22.077 -1.210 -3.883 1.00 80.62 106 TYR A CA 1
ATOM 807 C C . TYR A 1 106 ? 21.439 0.136 -4.233 1.00 80.62 106 TYR A C 1
ATOM 809 O O . TYR A 1 106 ? 20.964 0.289 -5.359 1.00 80.62 106 TYR A O 1
ATOM 817 N N . ALA A 1 107 ? 21.385 1.085 -3.296 1.00 82.94 107 ALA A N 1
ATOM 818 C CA . ALA A 1 107 ? 20.805 2.399 -3.530 1.00 82.94 107 ALA A CA 1
ATOM 819 C C . ALA A 1 107 ? 21.488 3.104 -4.718 1.00 82.94 107 ALA A C 1
ATOM 821 O O . ALA A 1 107 ? 22.686 3.380 -4.694 1.00 82.94 107 ALA A O 1
ATOM 822 N N . THR A 1 108 ? 20.719 3.395 -5.770 1.00 85.88 108 THR A N 1
ATOM 823 C CA . THR A 1 108 ? 21.185 4.146 -6.946 1.00 85.88 108 THR A CA 1
ATOM 824 C C . THR A 1 108 ? 20.689 5.589 -6.875 1.00 85.88 108 THR A C 1
ATOM 826 O O . THR A 1 108 ? 19.595 5.832 -6.365 1.00 85.88 108 THR A O 1
ATOM 829 N N . LYS A 1 109 ? 21.449 6.554 -7.417 1.00 88.38 109 LYS A N 1
ATOM 830 C CA . LYS A 1 109 ? 21.035 7.972 -7.428 1.00 88.38 109 LYS A CA 1
ATOM 831 C C . LYS A 1 109 ? 19.658 8.194 -8.083 1.00 88.38 109 LYS A C 1
ATOM 833 O O . LYS A 1 109 ? 18.840 8.869 -7.465 1.00 88.38 109 LYS A O 1
ATOM 838 N N . PRO A 1 110 ? 19.340 7.605 -9.258 1.00 89.38 110 PRO A N 1
ATOM 839 C CA . PRO A 1 110 ? 18.023 7.794 -9.870 1.00 89.38 110 PRO A CA 1
ATOM 840 C C . PRO A 1 110 ? 16.882 7.242 -9.006 1.00 89.38 110 PRO A C 1
ATOM 842 O O . PRO A 1 110 ? 15.838 7.881 -8.884 1.00 89.38 110 PRO A O 1
ATOM 845 N N . GLY A 1 111 ? 17.095 6.088 -8.360 1.00 90.62 111 GLY A N 1
ATOM 846 C CA . GLY A 1 111 ? 16.118 5.503 -7.441 1.00 90.62 111 GLY A CA 1
ATOM 847 C C . GLY A 1 111 ? 15.903 6.367 -6.200 1.00 90.62 111 GLY A C 1
ATOM 848 O O . GLY A 1 111 ? 14.763 6.641 -5.840 1.00 90.62 111 GLY A O 1
ATOM 849 N N . GLN A 1 112 ? 16.984 6.872 -5.597 1.00 91.88 112 GLN A N 1
ATOM 850 C CA . GLN A 1 112 ? 16.914 7.808 -4.468 1.00 91.88 112 GLN A CA 1
ATOM 851 C C . GLN A 1 112 ? 16.135 9.074 -4.830 1.00 91.88 112 GLN A C 1
ATOM 853 O O . GLN A 1 112 ? 15.226 9.460 -4.103 1.00 91.88 112 GLN A O 1
ATOM 858 N N . GLN A 1 113 ? 16.434 9.684 -5.979 1.00 93.88 113 GLN A N 1
ATOM 859 C CA . GLN A 1 113 ? 15.733 10.880 -6.447 1.00 93.88 113 GLN A CA 1
ATOM 860 C C . GLN A 1 113 ? 14.243 10.613 -6.696 1.00 93.88 113 GLN A C 1
ATOM 862 O O . GLN A 1 113 ? 13.408 11.446 -6.353 1.00 93.88 113 GLN A O 1
ATOM 867 N N . ALA A 1 114 ? 13.888 9.459 -7.270 1.00 95.69 114 ALA A N 1
ATOM 868 C CA . ALA A 1 114 ? 12.490 9.086 -7.474 1.00 95.69 114 ALA A CA 1
ATOM 869 C C . ALA A 1 114 ? 11.739 8.917 -6.145 1.00 95.69 114 ALA A C 1
ATOM 871 O O . ALA A 1 114 ? 10.658 9.476 -5.983 1.00 95.69 114 ALA A O 1
ATOM 872 N N . ILE A 1 115 ? 12.335 8.211 -5.181 1.00 96.38 115 ILE A N 1
ATOM 873 C CA . ILE A 1 115 ? 11.777 8.028 -3.833 1.00 96.38 115 ILE A CA 1
ATOM 874 C C . ILE A 1 115 ? 11.636 9.378 -3.120 1.00 96.38 115 ILE A C 1
ATOM 876 O O . ILE A 1 115 ? 10.600 9.649 -2.520 1.00 96.38 115 ILE A O 1
ATOM 880 N N . GLN A 1 116 ? 12.645 10.247 -3.212 1.00 95.75 116 GLN A N 1
ATOM 881 C CA . GLN A 1 116 ? 12.625 11.573 -2.596 1.00 95.75 116 GLN A CA 1
ATOM 882 C C . GLN A 1 116 ? 11.512 12.458 -3.170 1.00 95.75 116 GLN A C 1
ATOM 884 O O . GLN A 1 116 ? 10.817 13.121 -2.404 1.00 95.75 116 GLN A O 1
ATOM 889 N N . ARG A 1 117 ? 11.298 12.448 -4.494 1.00 96.88 117 ARG A N 1
ATOM 890 C CA . ARG A 1 117 ? 10.183 13.180 -5.121 1.00 96.88 117 ARG A CA 1
ATOM 891 C C . ARG A 1 117 ? 8.826 12.709 -4.601 1.00 96.88 117 ARG A C 1
ATOM 893 O O . ARG A 1 117 ? 7.985 13.538 -4.266 1.00 96.88 117 ARG A O 1
ATOM 900 N N . GLU A 1 118 ? 8.630 11.396 -4.494 1.00 98.06 118 GLU A N 1
ATOM 901 C C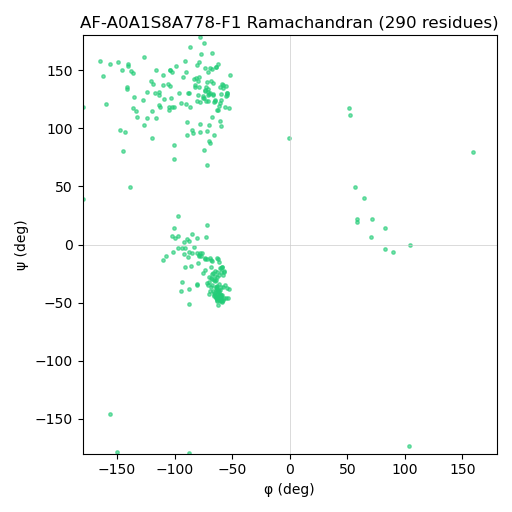A . GLU A 1 118 ? 7.399 10.833 -3.929 1.00 98.06 118 GLU A CA 1
ATOM 902 C C . GLU A 1 118 ? 7.228 11.211 -2.452 1.00 98.06 118 GLU A C 1
ATOM 904 O O . GLU A 1 118 ? 6.128 11.563 -2.034 1.00 98.06 118 GLU A O 1
ATOM 909 N N . LEU A 1 119 ? 8.313 11.213 -1.672 1.00 97.19 119 LEU A N 1
ATOM 910 C CA . LEU A 1 119 ? 8.275 11.595 -0.263 1.00 97.19 119 LEU A CA 1
ATOM 911 C C . LEU A 1 119 ? 7.851 13.060 -0.072 1.00 97.19 119 LEU A C 1
ATOM 913 O O . LEU A 1 119 ? 6.960 13.332 0.729 1.00 97.19 119 LEU A O 1
ATOM 917 N N . LEU A 1 120 ? 8.439 13.985 -0.839 1.00 97.44 120 LEU A N 1
ATOM 918 C CA . LEU A 1 120 ? 8.082 15.408 -0.800 1.00 97.44 120 LEU A CA 1
ATOM 919 C C . LEU A 1 120 ? 6.611 15.630 -1.170 1.00 97.44 120 LEU A C 1
ATOM 921 O O . LEU A 1 120 ? 5.903 16.366 -0.485 1.00 97.44 120 LEU A O 1
ATOM 925 N N . LYS A 1 121 ? 6.129 14.933 -2.205 1.00 97.81 121 LYS A N 1
ATOM 926 C CA . LYS A 1 121 ? 4.724 14.995 -2.618 1.00 97.81 121 LYS A CA 1
ATOM 927 C C . LYS A 1 121 ? 3.788 14.522 -1.502 1.00 97.81 121 LYS A C 1
ATOM 929 O O . LYS A 1 121 ? 2.803 15.190 -1.196 1.00 97.81 121 LYS A O 1
ATOM 934 N N . LEU A 1 122 ? 4.092 13.387 -0.867 1.00 98.00 122 LEU A N 1
ATOM 935 C CA . LEU A 1 122 ? 3.296 12.876 0.254 1.00 98.00 122 LEU A CA 1
ATOM 936 C C . LEU A 1 122 ? 3.310 13.831 1.454 1.00 98.00 122 LEU A C 1
ATOM 938 O O . LEU A 1 122 ? 2.288 13.971 2.124 1.00 98.00 122 LEU A O 1
ATOM 942 N N . GLN A 1 123 ? 4.432 14.503 1.720 1.00 97.50 123 GLN A N 1
ATOM 943 C CA . GLN A 1 123 ? 4.533 15.490 2.796 1.00 97.50 123 GLN A CA 1
ATOM 944 C C . GLN A 1 123 ? 3.613 16.688 2.553 1.00 97.50 123 GLN A C 1
ATOM 946 O O . GLN A 1 123 ? 2.875 17.092 3.454 1.00 97.50 123 GLN A O 1
ATOM 951 N N . GLU A 1 124 ? 3.605 17.211 1.326 1.00 97.94 124 GLU A N 1
ATOM 952 C CA . GLU A 1 124 ? 2.701 18.284 0.912 1.00 97.94 124 GLU A CA 1
ATOM 953 C C . GLU A 1 124 ? 1.230 17.872 1.088 1.00 97.94 124 GLU A C 1
ATOM 955 O O . GLU A 1 124 ? 0.463 18.582 1.747 1.00 97.94 124 GLU A O 1
ATOM 960 N N . ILE A 1 125 ? 0.855 16.685 0.598 1.00 97.94 125 ILE A N 1
ATOM 961 C CA . ILE A 1 125 ? -0.507 16.144 0.716 1.00 97.94 125 ILE A CA 1
ATOM 962 C C . ILE A 1 125 ? -0.921 16.015 2.185 1.00 97.94 125 ILE A C 1
ATOM 964 O O . ILE A 1 125 ? -1.987 16.500 2.567 1.00 97.94 125 ILE A O 1
ATOM 968 N N . GLN A 1 126 ? -0.075 15.409 3.025 1.00 96.94 126 GLN A N 1
ATOM 969 C CA . GLN A 1 126 ? -0.377 15.205 4.443 1.00 96.94 126 GLN A CA 1
ATOM 970 C C . GLN A 1 126 ? -0.486 16.527 5.216 1.00 96.94 126 GLN A C 1
ATOM 972 O O . GLN A 1 126 ? -1.258 16.613 6.169 1.00 96.94 126 GLN A O 1
ATOM 977 N N . SER A 1 127 ? 0.257 17.564 4.816 1.00 96.12 127 SER A N 1
ATOM 978 C CA . SER A 1 127 ? 0.148 18.896 5.428 1.00 96.12 127 SER A CA 1
ATOM 979 C C . SER A 1 127 ? -1.111 19.663 5.005 1.00 96.12 127 SER A C 1
ATOM 981 O O . SER A 1 127 ? -1.585 20.525 5.746 1.00 96.12 127 SER A O 1
ATOM 983 N N . THR A 1 128 ? -1.668 19.335 3.836 1.00 96.62 128 THR A N 1
ATOM 984 C CA . THR A 1 128 ? -2.795 20.056 3.229 1.00 96.62 128 THR A CA 1
ATOM 985 C C . THR A 1 128 ? -4.141 19.419 3.572 1.00 96.62 128 THR A C 1
ATOM 987 O O . THR A 1 128 ? -5.117 20.126 3.833 1.00 96.62 128 THR A O 1
ATOM 990 N N . ILE A 1 129 ? -4.211 18.086 3.581 1.00 95.62 129 ILE A N 1
ATOM 991 C CA . ILE A 1 129 ? -5.455 17.334 3.763 1.00 95.62 129 ILE A CA 1
ATOM 992 C C . ILE A 1 129 ? -5.623 16.926 5.236 1.00 95.62 129 ILE A C 1
ATOM 994 O O . ILE A 1 129 ? -4.718 16.329 5.821 1.00 95.62 129 ILE A O 1
ATOM 998 N N . PRO A 1 130 ? -6.792 17.170 5.859 1.00 94.75 130 PRO A N 1
ATOM 999 C CA . PRO A 1 130 ? -7.071 16.690 7.207 1.00 94.75 130 PRO A CA 1
ATOM 1000 C C . PRO A 1 130 ? -6.954 15.160 7.334 1.00 94.75 130 PRO A C 1
ATOM 1002 O O . PRO A 1 130 ? -7.507 14.411 6.533 1.00 94.75 130 PRO A O 1
ATOM 1005 N N . LEU A 1 131 ? -6.337 14.677 8.418 1.00 92.94 131 LEU A N 1
ATOM 1006 C CA . LEU A 1 131 ? -6.062 13.243 8.638 1.00 92.94 131 LEU A CA 1
ATOM 1007 C C . LEU A 1 131 ? -7.290 12.322 8.511 1.00 92.94 131 LEU A C 1
ATOM 1009 O O . LEU A 1 131 ? -7.190 11.204 8.009 1.00 92.94 131 LEU A O 1
ATOM 1013 N N . HIS A 1 132 ? -8.458 12.768 8.978 1.00 92.06 132 HIS A N 1
ATOM 1014 C CA . HIS A 1 132 ? -9.687 11.972 8.907 1.00 92.06 132 HIS A CA 1
ATOM 1015 C C . HIS A 1 132 ? -10.159 11.710 7.464 1.00 92.06 132 HIS A C 1
ATOM 1017 O O . HIS A 1 132 ? -10.772 10.674 7.222 1.00 92.06 132 HIS A O 1
ATOM 1023 N N . GLU A 1 133 ? -9.829 12.599 6.522 1.00 93.19 133 GLU A N 1
ATOM 1024 C CA . GLU A 1 133 ? -10.098 12.438 5.087 1.00 93.19 133 GLU A CA 1
ATOM 1025 C C . GLU A 1 133 ? -8.968 11.670 4.392 1.00 93.19 133 GLU A C 1
ATOM 1027 O O . GLU A 1 133 ? -9.230 10.826 3.537 1.00 93.19 133 GLU A O 1
ATOM 1032 N N . LEU A 1 134 ? -7.717 11.920 4.796 1.00 94.81 134 LEU A N 1
ATOM 1033 C CA . LEU A 1 134 ? -6.532 11.306 4.196 1.00 94.81 134 LEU A CA 1
ATOM 1034 C C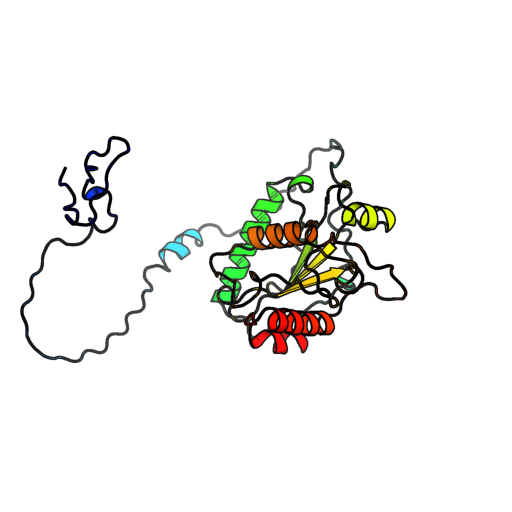 . LEU A 1 134 ? -6.492 9.784 4.401 1.00 94.81 134 LEU A C 1
ATOM 1036 O O . LEU A 1 134 ? -6.216 9.019 3.477 1.00 94.81 134 LEU A O 1
ATOM 1040 N N . GLY A 1 135 ? -6.777 9.332 5.627 1.00 95.75 135 GLY A N 1
ATOM 1041 C CA . GLY A 1 135 ? -6.860 7.909 5.965 1.00 95.75 135 GLY A CA 1
ATOM 1042 C C . GLY A 1 135 ? -5.525 7.152 5.969 1.00 95.75 135 GLY A C 1
ATOM 1043 O O . GLY A 1 135 ? -5.508 5.925 6.128 1.00 95.75 135 GLY A O 1
ATOM 1044 N N . TRP A 1 136 ? -4.411 7.852 5.802 1.00 97.62 136 TRP A N 1
ATOM 1045 C CA . TRP A 1 136 ? -3.071 7.333 6.016 1.00 97.62 136 TRP A CA 1
ATOM 1046 C C . TRP A 1 136 ? -2.205 8.397 6.685 1.00 97.62 136 TRP A C 1
ATOM 1048 O O . TRP A 1 136 ? -2.468 9.591 6.564 1.00 97.62 136 TRP A O 1
ATOM 1058 N N . TYR A 1 137 ? -1.173 7.948 7.389 1.00 97.62 137 TYR A N 1
ATOM 1059 C CA . TYR A 1 137 ? -0.206 8.811 8.046 1.00 97.62 137 TYR A CA 1
ATOM 1060 C C . TYR A 1 137 ? 1.202 8.234 7.920 1.00 97.62 137 TYR A C 1
ATOM 1062 O O . TYR A 1 137 ? 1.420 7.045 8.173 1.00 97.62 137 TYR A O 1
ATOM 1070 N N . LEU A 1 138 ? 2.155 9.088 7.564 1.00 96.81 138 LEU A N 1
ATOM 1071 C CA . LEU A 1 138 ? 3.579 8.793 7.539 1.00 96.81 138 LEU A CA 1
ATOM 1072 C C . LEU A 1 138 ? 4.329 9.813 8.409 1.00 96.81 138 LEU A C 1
ATOM 1074 O O . LEU A 1 138 ? 4.116 11.023 8.312 1.00 96.81 138 LEU A O 1
ATOM 1078 N N . ASP A 1 139 ? 5.193 9.304 9.286 1.00 95.44 139 ASP A N 1
ATOM 1079 C CA . ASP A 1 139 ? 6.040 10.116 10.161 1.00 95.44 139 ASP A CA 1
ATOM 1080 C C . ASP A 1 139 ? 7.365 10.413 9.443 1.00 95.44 139 ASP A C 1
ATOM 1082 O O . ASP A 1 139 ? 8.283 9.592 9.444 1.00 95.44 139 ASP A O 1
ATOM 1086 N N . PHE A 1 140 ? 7.433 11.567 8.772 1.00 93.88 140 PHE A N 1
ATOM 1087 C CA . PHE A 1 140 ? 8.582 11.969 7.952 1.00 93.88 140 PHE A CA 1
ATOM 1088 C C . PHE A 1 140 ? 9.866 12.161 8.768 1.00 93.88 140 PHE A C 1
ATOM 1090 O O . PHE A 1 140 ? 10.953 11.915 8.252 1.00 93.88 140 PHE A O 1
ATOM 1097 N N . GLU A 1 141 ? 9.755 12.560 10.038 1.00 91.38 141 GLU A N 1
ATOM 1098 C CA . GLU A 1 141 ? 10.909 12.814 10.912 1.00 91.38 141 GLU A CA 1
ATOM 1099 C C . GLU A 1 141 ? 11.585 11.517 11.371 1.00 91.38 141 GLU A C 1
ATOM 1101 O O . GLU A 1 141 ? 12.761 11.517 11.729 1.00 91.38 141 GLU A O 1
ATOM 1106 N N . ARG A 1 142 ? 10.855 10.396 11.334 1.00 89.88 142 ARG A N 1
ATOM 1107 C CA . ARG A 1 142 ? 11.352 9.071 11.731 1.00 89.88 142 ARG A CA 1
ATOM 1108 C C . ARG A 1 142 ? 11.826 8.205 10.567 1.00 89.88 142 ARG A C 1
ATOM 1110 O O . ARG A 1 142 ? 12.139 7.030 10.769 1.00 89.88 142 ARG A O 1
ATOM 1117 N N . ILE A 1 143 ? 11.894 8.749 9.352 1.00 90.31 143 ILE A N 1
ATOM 1118 C CA . ILE A 1 143 ? 12.482 8.036 8.215 1.00 90.31 143 ILE A CA 1
ATOM 1119 C C . ILE A 1 143 ? 14.005 8.106 8.318 1.00 90.31 143 ILE A C 1
ATOM 1121 O O . ILE A 1 143 ? 14.641 9.055 7.872 1.00 90.31 143 ILE A O 1
ATOM 1125 N N . GLU A 1 144 ? 14.598 7.049 8.865 1.00 86.81 144 GLU A N 1
ATOM 1126 C CA . GLU A 1 144 ? 16.055 6.862 8.869 1.00 86.81 144 GLU A CA 1
ATOM 1127 C C . GLU A 1 144 ? 16.562 6.312 7.524 1.00 86.81 144 GLU A C 1
ATOM 1129 O O . GLU A 1 144 ? 17.645 6.659 7.054 1.00 86.81 144 GLU A O 1
ATOM 1134 N N . ASN A 1 145 ? 15.762 5.460 6.876 1.00 90.31 145 ASN A N 1
ATOM 1135 C CA . ASN A 1 145 ? 16.084 4.821 5.606 1.00 90.31 145 ASN A CA 1
ATOM 1136 C C . ASN A 1 145 ? 15.003 5.126 4.568 1.00 90.31 145 ASN A C 1
ATOM 1138 O O . ASN A 1 145 ? 13.916 4.560 4.611 1.00 90.31 145 ASN A O 1
ATOM 1142 N N . MET A 1 146 ? 15.319 5.957 3.572 1.00 90.81 146 MET A N 1
ATOM 1143 C CA . MET A 1 146 ? 14.353 6.330 2.530 1.00 90.81 146 MET A CA 1
ATOM 1144 C C . MET A 1 146 ? 13.822 5.141 1.708 1.00 90.81 146 MET A C 1
ATOM 1146 O O . MET A 1 146 ? 12.765 5.263 1.103 1.00 90.81 146 MET A O 1
ATOM 1150 N N . PHE A 1 147 ? 14.510 3.992 1.685 1.00 93.44 147 PHE A N 1
ATOM 1151 C CA . PHE A 1 147 ? 14.052 2.783 0.984 1.00 93.44 147 PHE A CA 1
ATOM 1152 C C . PHE A 1 147 ? 13.064 1.942 1.804 1.00 93.44 147 PHE A C 1
ATOM 1154 O O . PHE A 1 147 ? 12.572 0.926 1.307 1.00 93.44 147 PHE A O 1
ATOM 1161 N N . GLN A 1 148 ? 12.759 2.347 3.038 1.00 94.56 148 GLN A N 1
ATOM 1162 C CA . GLN A 1 148 ? 11.802 1.685 3.911 1.00 94.56 148 GLN A CA 1
ATOM 1163 C C . GLN A 1 148 ? 10.869 2.719 4.542 1.00 94.56 148 GLN A C 1
ATOM 1165 O O . GLN A 1 148 ? 11.289 3.536 5.355 1.00 94.56 148 GLN A O 1
ATOM 1170 N N . TRP A 1 149 ? 9.583 2.660 4.212 1.00 96.56 149 TRP A N 1
ATOM 1171 C CA . TRP A 1 149 ? 8.582 3.533 4.824 1.00 96.56 149 TRP A CA 1
ATOM 1172 C C . TRP A 1 149 ? 7.661 2.743 5.738 1.00 96.56 149 TRP A C 1
ATOM 1174 O O . TRP A 1 149 ? 7.186 1.664 5.376 1.00 96.56 149 TRP A O 1
ATOM 1184 N N . ILE A 1 150 ? 7.377 3.320 6.903 1.00 97.00 150 ILE A N 1
ATOM 1185 C CA . ILE A 1 150 ? 6.356 2.836 7.825 1.00 97.00 150 ILE A CA 1
ATOM 1186 C C . ILE A 1 150 ? 5.153 3.766 7.714 1.00 97.00 150 ILE A C 1
ATOM 1188 O O . ILE A 1 150 ? 5.242 4.952 8.026 1.00 97.00 150 ILE A O 1
ATOM 1192 N N . VAL A 1 151 ? 4.031 3.218 7.257 1.00 97.81 151 VAL A N 1
ATOM 1193 C CA . VAL A 1 151 ? 2.792 3.968 7.023 1.00 97.81 151 VAL A CA 1
ATOM 1194 C C . VAL A 1 151 ? 1.699 3.406 7.913 1.00 97.81 151 VAL A C 1
ATOM 1196 O O . VAL A 1 151 ? 1.560 2.195 8.043 1.00 97.81 151 VAL A O 1
ATOM 1199 N N . GLN A 1 152 ? 0.894 4.269 8.514 1.00 98.06 152 GLN A N 1
ATOM 1200 C CA . GLN A 1 152 ? -0.274 3.876 9.292 1.00 98.06 152 GLN A CA 1
ATOM 1201 C C . GLN A 1 152 ? -1.533 4.165 8.484 1.00 98.06 152 GLN A C 1
ATOM 1203 O O . GLN A 1 152 ? -1.795 5.318 8.167 1.00 98.06 152 GLN A O 1
ATOM 1208 N N . LEU A 1 153 ? -2.329 3.148 8.161 1.00 98.12 153 LEU A N 1
ATOM 1209 C CA . LEU A 1 153 ? -3.688 3.351 7.655 1.00 98.12 153 LEU A CA 1
ATOM 1210 C C . LEU A 1 153 ? -4.651 3.452 8.835 1.00 98.12 153 LEU A C 1
ATOM 1212 O O . LEU A 1 153 ? -4.627 2.596 9.715 1.00 98.12 153 LEU A O 1
ATOM 1216 N N . HIS A 1 154 ? -5.506 4.467 8.860 1.00 97.25 154 HIS A N 1
ATOM 1217 C CA . HIS A 1 154 ? -6.366 4.765 10.012 1.00 97.25 154 HIS A CA 1
ATOM 1218 C C . HIS A 1 154 ? -7.681 5.426 9.570 1.00 97.25 154 HIS A C 1
ATOM 1220 O O . HIS A 1 154 ? -7.896 5.618 8.378 1.00 97.25 154 HIS A O 1
ATOM 1226 N N . SER A 1 155 ? -8.579 5.802 10.484 1.00 95.81 155 SER A N 1
ATOM 1227 C CA . SER A 1 155 ? -9.877 6.417 10.122 1.00 95.81 155 SER A CA 1
ATOM 1228 C C . SER A 1 155 ? -10.711 5.536 9.173 1.00 95.81 155 SER A C 1
ATOM 1230 O O . SER A 1 155 ? -11.129 5.980 8.103 1.00 95.81 155 SER A O 1
ATOM 1232 N N . PHE A 1 156 ? -10.890 4.255 9.493 1.00 96.38 156 PHE A N 1
ATOM 1233 C CA . PHE A 1 156 ? -11.783 3.378 8.727 1.00 96.38 156 PHE A CA 1
ATOM 1234 C C . PHE A 1 156 ? -13.244 3.620 9.123 1.00 96.38 156 PHE A C 1
ATOM 1236 O O . PHE A 1 156 ? -13.538 3.862 10.291 1.00 96.38 156 PHE A O 1
ATOM 1243 N N . ASP A 1 157 ? -14.167 3.529 8.165 1.00 95.19 157 ASP A N 1
ATOM 1244 C CA . ASP A 1 157 ? -15.599 3.666 8.446 1.00 95.19 157 ASP A CA 1
ATOM 1245 C C . ASP A 1 157 ? -16.094 2.490 9.309 1.00 95.19 157 ASP A C 1
ATOM 1247 O O . ASP A 1 157 ? -15.884 1.327 8.962 1.00 95.19 157 ASP A O 1
ATOM 1251 N N . LEU A 1 158 ? -16.782 2.785 10.418 1.00 95.62 158 LEU A N 1
ATOM 1252 C CA . LEU A 1 158 ? -17.354 1.801 11.346 1.00 95.62 158 LEU A CA 1
ATOM 1253 C C . LEU A 1 158 ? -18.441 0.912 10.717 1.00 95.62 158 LEU A C 1
ATOM 1255 O O . LEU A 1 158 ? -18.815 -0.109 11.306 1.00 95.62 158 LEU A O 1
ATOM 1259 N N . CYS A 1 159 ? -18.938 1.243 9.523 1.00 96.25 159 CYS A N 1
ATOM 1260 C CA . CYS A 1 159 ? -19.766 0.326 8.744 1.00 96.25 159 CYS A CA 1
ATOM 1261 C C . CYS A 1 159 ? -18.988 -0.925 8.286 1.00 96.25 159 CYS A C 1
ATOM 1263 O O . CYS A 1 159 ? -19.592 -1.978 8.063 1.00 96.25 159 CYS A O 1
ATOM 1265 N N . LEU A 1 160 ? -17.654 -0.846 8.205 1.00 97.50 160 LEU A N 1
ATOM 1266 C CA . LEU A 1 160 ? -16.791 -1.952 7.808 1.00 97.50 160 LEU A CA 1
ATOM 1267 C C . LEU A 1 160 ? -16.586 -2.939 8.971 1.00 97.50 160 LEU A C 1
ATOM 1269 O O . LEU A 1 160 ? -16.239 -2.528 10.083 1.00 97.50 160 LEU A O 1
ATOM 1273 N N . PRO A 1 161 ? -16.676 -4.262 8.725 1.00 97.81 161 PRO A N 1
ATOM 1274 C CA . PRO A 1 161 ? -16.372 -5.271 9.742 1.00 97.81 161 PRO A CA 1
ATOM 1275 C C . PRO A 1 161 ? -14.963 -5.135 10.336 1.00 97.81 161 PRO A C 1
ATOM 1277 O O . PRO A 1 161 ? -14.772 -5.360 11.529 1.00 97.81 161 PRO A O 1
ATOM 1280 N N . LEU A 1 162 ? -13.990 -4.730 9.515 1.00 97.75 162 LEU A N 1
ATOM 1281 C CA . LEU A 1 162 ? -12.617 -4.473 9.941 1.00 97.75 162 LEU A CA 1
ATOM 1282 C C . LEU A 1 162 ? -12.539 -3.362 10.992 1.00 97.75 162 LEU A C 1
ATOM 1284 O O . LEU A 1 162 ? -11.904 -3.554 12.024 1.00 97.75 162 LEU A O 1
ATOM 1288 N N . ALA A 1 163 ? -13.210 -2.232 10.756 1.00 96.88 163 ALA A N 1
ATOM 1289 C CA . ALA A 1 163 ? -13.205 -1.097 11.675 1.00 96.88 163 ALA A CA 1
ATOM 1290 C C . ALA A 1 163 ? -13.845 -1.464 13.025 1.00 96.88 163 ALA A C 1
ATOM 1292 O O . ALA A 1 163 ? -13.346 -1.088 14.081 1.00 96.88 163 ALA A O 1
ATOM 1293 N N . GLN A 1 164 ? -14.903 -2.282 13.008 1.00 97.19 164 GLN A N 1
ATOM 1294 C CA . GLN A 1 164 ? -15.522 -2.804 14.231 1.00 97.19 164 GLN A CA 1
ATOM 1295 C C . GLN A 1 164 ? -14.603 -3.768 14.990 1.00 97.19 164 GLN A C 1
ATOM 1297 O O . GLN A 1 164 ? -14.579 -3.753 16.221 1.00 97.19 164 GLN A O 1
ATOM 1302 N N . ASP A 1 165 ? -13.872 -4.632 14.281 1.00 96.81 165 ASP A N 1
ATOM 1303 C CA . ASP A 1 165 ? -12.883 -5.519 14.897 1.00 96.81 165 ASP A CA 1
ATOM 1304 C C . ASP A 1 165 ? -11.726 -4.704 15.511 1.00 96.81 165 ASP A C 1
ATOM 1306 O O . ASP A 1 165 ? -11.319 -4.988 16.637 1.00 96.81 165 ASP A O 1
ATOM 1310 N N . MET A 1 166 ? -11.240 -3.674 14.808 1.00 95.38 166 MET A N 1
ATOM 1311 C CA . MET A 1 166 ? -10.200 -2.746 15.274 1.00 95.38 166 MET A CA 1
ATOM 1312 C C . MET A 1 166 ? -10.632 -1.996 16.539 1.00 95.38 166 MET A C 1
ATOM 1314 O O . MET A 1 166 ? -9.923 -2.042 17.543 1.00 95.38 166 MET A O 1
ATOM 1318 N N . GLN A 1 167 ? -11.841 -1.425 16.549 1.00 95.12 167 GLN A N 1
ATOM 1319 C CA . GLN A 1 167 ? -12.399 -0.742 17.719 1.00 95.12 167 GLN A CA 1
ATOM 1320 C C . GLN A 1 167 ? -12.512 -1.677 18.933 1.00 95.12 167 GLN A C 1
ATOM 1322 O O . GLN A 1 167 ? -12.147 -1.306 20.046 1.00 95.12 167 GLN A O 1
ATOM 1327 N N . LYS A 1 168 ? -12.981 -2.918 18.737 1.00 94.88 168 LYS A N 1
ATOM 1328 C CA . LYS A 1 168 ? -13.075 -3.918 19.820 1.00 94.88 168 LYS A CA 1
ATOM 1329 C C . LYS A 1 168 ? -11.711 -4.337 20.363 1.00 94.88 168 LYS A C 1
ATOM 1331 O O . LYS A 1 168 ? -11.621 -4.726 21.525 1.00 94.88 168 LYS A O 1
ATOM 1336 N N . ALA A 1 169 ? -10.682 -4.311 19.521 1.00 92.75 169 ALA A N 1
ATOM 1337 C CA . ALA A 1 169 ? -9.315 -4.647 19.891 1.00 92.75 169 ALA A CA 1
ATOM 1338 C C . ALA A 1 169 ? -8.524 -3.449 20.448 1.00 92.75 169 ALA A C 1
ATOM 1340 O O . ALA A 1 169 ? -7.405 -3.656 20.911 1.00 92.75 169 ALA A O 1
ATOM 1341 N N . GLY A 1 170 ? -9.084 -2.231 20.418 1.00 92.38 170 GLY A N 1
ATOM 1342 C CA . GLY A 1 170 ? -8.376 -1.007 20.806 1.00 92.38 170 GLY A CA 1
ATOM 1343 C C . GLY A 1 170 ? -7.204 -0.690 19.875 1.00 92.38 170 GLY A C 1
ATOM 1344 O O . GLY A 1 170 ? -6.122 -0.357 20.347 1.00 92.38 170 GLY A O 1
ATOM 1345 N N . ILE A 1 171 ? -7.389 -0.903 18.569 1.00 93.12 171 ILE A N 1
ATOM 1346 C CA . ILE A 1 171 ? -6.370 -0.682 17.540 1.00 93.12 171 ILE A CA 1
ATOM 1347 C C . ILE A 1 171 ? -6.802 0.488 16.663 1.00 93.12 171 ILE A C 1
ATOM 1349 O O . ILE A 1 171 ? -7.794 0.380 15.946 1.00 93.12 171 ILE A O 1
ATOM 1353 N N . ASP A 1 172 ? -6.006 1.552 16.652 1.00 93.31 172 ASP A N 1
ATOM 1354 C CA . ASP A 1 172 ? -6.364 2.793 15.952 1.00 93.31 172 ASP A CA 1
ATOM 1355 C C . ASP A 1 172 ? -5.861 2.817 14.496 1.00 93.31 172 ASP A C 1
ATOM 1357 O O . ASP A 1 172 ? -6.351 3.581 13.661 1.00 93.31 172 ASP A O 1
ATOM 1361 N N . SER A 1 173 ? -4.873 1.977 14.160 1.00 96.69 173 SER A N 1
ATOM 1362 C CA . SER A 1 173 ? -4.268 1.943 12.827 1.00 96.69 173 SER A CA 1
ATOM 1363 C C . SER A 1 173 ? -3.757 0.560 12.404 1.00 96.69 173 SER A C 1
ATOM 1365 O O . SER A 1 173 ? -3.468 -0.319 13.217 1.00 96.69 173 SER A O 1
ATOM 1367 N N . ILE A 1 174 ? -3.644 0.368 11.089 1.00 97.50 174 ILE A N 1
ATOM 1368 C CA . ILE A 1 174 ? -2.943 -0.750 10.456 1.00 97.50 174 ILE A CA 1
ATOM 1369 C C . ILE A 1 174 ? -1.574 -0.246 10.012 1.00 97.50 174 ILE A C 1
ATOM 1371 O O . ILE A 1 174 ? -1.472 0.642 9.168 1.00 97.50 174 ILE A O 1
ATOM 1375 N N . VAL A 1 175 ? -0.522 -0.833 10.568 1.00 97.62 175 VAL A N 1
ATOM 1376 C CA . VAL A 1 175 ? 0.867 -0.480 10.283 1.00 97.62 175 VAL A CA 1
ATOM 1377 C C . VAL A 1 175 ? 1.341 -1.267 9.068 1.00 97.62 175 VAL A C 1
ATOM 1379 O O . VAL A 1 175 ? 1.393 -2.500 9.092 1.00 97.62 175 VAL A O 1
ATOM 1382 N N . LEU A 1 176 ? 1.707 -0.548 8.016 1.00 98.19 176 LEU A N 1
ATOM 1383 C CA . LEU A 1 176 ? 2.284 -1.054 6.782 1.00 98.19 176 LEU A CA 1
ATOM 1384 C C . LEU A 1 176 ? 3.786 -0.773 6.728 1.00 98.19 176 LEU A C 1
ATOM 1386 O O . LEU A 1 176 ? 4.263 0.243 7.228 1.00 98.19 176 LEU A O 1
ATOM 1390 N N . GLU A 1 177 ? 4.510 -1.652 6.048 1.00 97.38 177 GLU A N 1
ATOM 1391 C CA . GLU A 1 177 ? 5.871 -1.430 5.579 1.00 97.38 177 GLU A CA 1
ATOM 1392 C C . GLU A 1 177 ? 5.874 -1.403 4.052 1.00 97.38 177 GLU A C 1
ATOM 1394 O O . GLU A 1 177 ? 5.340 -2.313 3.407 1.00 97.38 177 GLU A O 1
ATOM 1399 N N . ILE A 1 178 ? 6.516 -0.386 3.489 1.00 97.25 178 ILE A N 1
ATOM 1400 C CA . ILE A 1 178 ? 6.796 -0.261 2.061 1.00 97.25 178 ILE A CA 1
ATOM 1401 C C . ILE A 1 178 ? 8.310 -0.346 1.884 1.00 97.25 178 ILE A C 1
ATOM 1403 O O . ILE A 1 178 ? 9.038 0.477 2.435 1.00 97.25 178 ILE A O 1
ATOM 1407 N N . ARG A 1 179 ? 8.790 -1.338 1.130 1.00 95.12 179 ARG A N 1
ATOM 1408 C CA . ARG A 1 179 ? 10.207 -1.479 0.766 1.00 95.12 179 ARG A CA 1
ATOM 1409 C C . ARG A 1 179 ? 10.401 -1.173 -0.712 1.00 95.12 179 ARG A C 1
ATOM 1411 O O . ARG A 1 179 ? 9.785 -1.816 -1.563 1.00 95.12 179 ARG A O 1
ATOM 1418 N N . PHE A 1 180 ? 11.286 -0.236 -1.018 1.00 94.44 180 PHE A N 1
ATOM 1419 C CA . PHE A 1 180 ? 11.664 0.091 -2.389 1.00 94.44 180 PHE A CA 1
ATOM 1420 C C . PHE A 1 180 ? 12.825 -0.790 -2.843 1.00 94.44 180 PHE A C 1
ATOM 1422 O O . PHE A 1 180 ? 13.827 -0.927 -2.146 1.00 94.44 180 PHE A O 1
ATOM 1429 N N . LEU A 1 181 ? 12.680 -1.395 -4.020 1.00 91.12 181 LEU A N 1
ATOM 1430 C CA . LEU A 1 181 ? 13.700 -2.256 -4.619 1.00 91.12 181 LEU A CA 1
ATOM 1431 C C . LEU A 1 181 ? 14.713 -1.436 -5.435 1.00 91.12 181 LEU A C 1
ATOM 1433 O O . LEU A 1 181 ? 14.499 -0.250 -5.696 1.00 91.12 181 LEU A O 1
ATOM 1437 N N . ARG A 1 182 ? 15.813 -2.064 -5.872 1.00 87.75 182 ARG A N 1
ATOM 1438 C CA . ARG A 1 182 ? 16.965 -1.384 -6.501 1.00 87.75 182 ARG A CA 1
ATOM 1439 C C . ARG A 1 182 ? 16.575 -0.531 -7.700 1.00 87.75 182 ARG A C 1
ATOM 1441 O O . ARG A 1 182 ? 17.177 0.517 -7.930 1.00 87.75 182 ARG A O 1
ATOM 1448 N N . ARG A 1 183 ? 15.611 -1.013 -8.485 1.00 90.00 183 ARG A N 1
ATOM 1449 C CA . ARG A 1 183 ? 15.212 -0.414 -9.762 1.00 90.00 183 ARG A CA 1
ATOM 1450 C C . ARG A 1 183 ? 13.945 0.427 -9.674 1.00 90.00 183 ARG A C 1
ATOM 1452 O O . ARG A 1 183 ? 13.376 0.735 -10.714 1.00 90.00 183 ARG A O 1
ATOM 1459 N N . PHE A 1 184 ? 13.476 0.803 -8.485 1.00 93.19 184 PHE A N 1
ATOM 1460 C CA . PHE A 1 184 ? 12.378 1.767 -8.381 1.00 93.19 184 PHE A CA 1
ATOM 1461 C C . PHE A 1 184 ? 12.731 3.071 -9.139 1.00 93.19 184 PHE A C 1
ATOM 1463 O O . PHE A 1 184 ? 13.872 3.525 -9.025 1.00 93.19 184 PHE A O 1
ATOM 1470 N N . PRO A 1 185 ? 11.810 3.669 -9.928 1.00 94.69 185 PRO A N 1
ATOM 1471 C CA . PRO A 1 185 ? 10.385 3.344 -10.083 1.00 94.69 185 PRO A CA 1
ATOM 1472 C C . PRO A 1 185 ? 10.061 2.313 -11.179 1.00 94.69 185 PRO A C 1
ATOM 1474 O O . PRO A 1 185 ? 8.893 2.039 -11.425 1.00 94.69 185 PRO A O 1
ATOM 1477 N N . LEU A 1 186 ? 11.054 1.710 -11.841 1.00 93.94 186 LEU A N 1
ATOM 1478 C CA . LEU A 1 186 ? 10.828 0.686 -12.875 1.00 93.94 186 LEU A CA 1
ATOM 1479 C C . LEU A 1 186 ? 10.269 -0.626 -12.308 1.00 93.94 186 LEU A C 1
ATOM 1481 O O . LEU A 1 186 ? 9.563 -1.350 -13.002 1.00 93.94 186 LEU A O 1
ATOM 1485 N N . THR A 1 187 ? 10.580 -0.935 -11.052 1.00 93.62 187 THR A N 1
ATOM 1486 C CA . THR A 1 187 ? 10.009 -2.071 -10.315 1.00 93.62 187 THR A CA 1
ATOM 1487 C C . THR A 1 187 ? 9.073 -1.582 -9.212 1.00 93.62 187 THR A C 1
ATOM 1489 O O . THR A 1 187 ? 9.391 -0.564 -8.587 1.00 93.62 187 THR A O 1
ATOM 1492 N N . PRO A 1 188 ? 7.985 -2.315 -8.907 1.00 95.75 188 PRO A N 1
ATOM 1493 C CA . PRO A 1 188 ? 7.066 -1.941 -7.840 1.00 95.75 188 PRO A CA 1
ATOM 1494 C C . PRO A 1 188 ? 7.744 -1.962 -6.467 1.00 95.75 188 PRO A C 1
ATOM 1496 O O . PRO A 1 188 ? 8.674 -2.749 -6.246 1.00 95.75 188 PRO A O 1
ATOM 1499 N N . PRO A 1 189 ? 7.252 -1.157 -5.511 1.00 96.19 189 PRO A N 1
ATOM 1500 C CA . PRO A 1 189 ? 7.588 -1.352 -4.114 1.00 96.19 189 PRO A CA 1
ATOM 1501 C C . PRO A 1 189 ? 6.937 -2.637 -3.582 1.00 96.19 189 PRO A C 1
ATOM 1503 O O . PRO A 1 189 ? 5.864 -3.054 -4.024 1.00 96.19 189 PRO A O 1
ATOM 1506 N N . PHE A 1 190 ? 7.557 -3.248 -2.579 1.00 96.44 190 PHE A N 1
ATOM 1507 C CA . PHE A 1 190 ? 6.956 -4.342 -1.828 1.00 96.44 190 PHE A CA 1
ATOM 1508 C C . PHE A 1 190 ? 6.183 -3.788 -0.629 1.00 96.44 190 PHE A C 1
ATOM 1510 O O . PHE A 1 190 ? 6.773 -3.138 0.232 1.00 96.44 190 PHE A O 1
ATOM 1517 N N . VAL A 1 191 ? 4.876 -4.059 -0.560 1.00 97.88 191 VAL A N 1
ATOM 1518 C CA . VAL A 1 191 ? 3.993 -3.569 0.510 1.00 97.88 191 VAL A CA 1
ATOM 1519 C C . VAL A 1 191 ? 3.491 -4.730 1.360 1.00 97.88 191 VAL A C 1
ATOM 1521 O O . VAL A 1 191 ? 2.928 -5.705 0.847 1.00 97.88 191 VAL A O 1
ATOM 1524 N N . ARG A 1 192 ? 3.641 -4.613 2.680 1.00 97.50 192 ARG A N 1
ATOM 1525 C CA . ARG A 1 192 ? 3.088 -5.575 3.640 1.00 97.50 192 ARG A CA 1
ATOM 1526 C C . ARG A 1 192 ? 2.521 -4.898 4.876 1.00 97.50 192 ARG A C 1
ATOM 1528 O O . ARG A 1 192 ? 2.998 -3.859 5.303 1.00 97.50 192 ARG A O 1
ATOM 1535 N N . VAL A 1 193 ? 1.559 -5.552 5.501 1.00 98.00 193 VAL A N 1
ATOM 1536 C CA . VAL A 1 193 ? 1.122 -5.292 6.868 1.00 98.00 193 VAL A CA 1
ATOM 1537 C C . VAL A 1 193 ? 2.181 -5.820 7.838 1.00 98.00 193 VAL A C 1
ATOM 1539 O O . VAL A 1 193 ? 2.623 -6.964 7.720 1.00 98.00 193 VAL A O 1
ATOM 1542 N N . ILE A 1 194 ? 2.576 -5.005 8.816 1.00 96.50 194 ILE A N 1
ATOM 1543 C CA . ILE A 1 194 ? 3.319 -5.440 10.005 1.00 96.50 194 ILE A CA 1
ATOM 1544 C C . ILE A 1 194 ? 2.326 -5.866 11.085 1.00 96.50 194 ILE A C 1
ATOM 1546 O O . ILE A 1 194 ? 2.434 -6.968 11.611 1.00 96.50 194 ILE A O 1
ATOM 1550 N N . GLN A 1 195 ? 1.345 -5.023 11.401 1.00 94.81 195 GLN A N 1
ATOM 1551 C CA . GLN A 1 195 ? 0.325 -5.299 12.412 1.00 94.81 195 GLN A CA 1
ATOM 1552 C C . GLN A 1 195 ? -0.944 -4.481 12.159 1.00 94.81 195 GLN A C 1
ATOM 1554 O O . GLN A 1 195 ? -0.850 -3.411 11.562 1.00 94.81 195 GLN A O 1
ATOM 1559 N N . PRO A 1 196 ? -2.117 -4.929 12.633 1.00 95.12 196 PRO A N 1
ATOM 1560 C CA . PRO A 1 196 ? -2.398 -6.231 13.252 1.00 95.12 196 PRO A CA 1
ATOM 1561 C C . PRO A 1 196 ? -2.442 -7.395 12.252 1.00 95.12 196 PRO A C 1
ATOM 1563 O O . PRO A 1 196 ? -2.401 -7.206 11.039 1.00 95.12 196 PRO A O 1
ATOM 1566 N N . ARG A 1 197 ? -2.559 -8.629 12.765 1.00 95.50 197 ARG A N 1
ATOM 1567 C CA . ARG A 1 197 ? -2.811 -9.809 11.926 1.00 95.50 197 ARG A CA 1
ATOM 1568 C C . ARG A 1 197 ? -4.251 -9.849 11.422 1.00 95.50 197 ARG A C 1
ATOM 1570 O O . ARG A 1 197 ? -5.200 -9.742 12.195 1.00 95.50 197 ARG A O 1
ATOM 1577 N N . PHE A 1 198 ? -4.391 -10.100 10.128 1.00 96.38 198 PHE A N 1
ATOM 1578 C CA . PHE A 1 198 ? -5.656 -10.312 9.441 1.00 96.38 198 PHE A CA 1
ATOM 1579 C C . PHE A 1 198 ? -6.020 -11.795 9.459 1.00 96.38 198 PHE A C 1
ATOM 1581 O O . PHE A 1 198 ? -5.155 -12.677 9.425 1.00 96.38 198 PHE A O 1
ATOM 1588 N N . LEU A 1 199 ? -7.319 -12.079 9.496 1.00 95.88 199 LEU A N 1
ATOM 1589 C CA . LEU A 1 199 ? -7.836 -13.421 9.286 1.00 95.88 199 LEU A CA 1
ATOM 1590 C C . LEU A 1 199 ? -7.527 -13.829 7.842 1.00 95.88 199 LEU A C 1
ATOM 1592 O O . LEU A 1 199 ? -7.908 -13.139 6.899 1.00 95.88 199 LEU A O 1
ATOM 1596 N N . ALA A 1 200 ? -6.823 -14.943 7.657 1.00 94.56 200 ALA A N 1
ATOM 1597 C CA . ALA A 1 200 ? -6.416 -15.370 6.324 1.00 94.56 200 ALA A CA 1
ATOM 1598 C C . ALA A 1 200 ? -7.630 -15.700 5.440 1.00 94.56 200 ALA A C 1
ATOM 1600 O O . ALA A 1 200 ? -8.662 -16.173 5.924 1.00 94.56 200 ALA A O 1
ATOM 1601 N N . PHE A 1 201 ? -7.470 -15.557 4.121 1.00 93.81 201 PHE A N 1
ATOM 1602 C CA . PHE A 1 201 ? -8.519 -15.887 3.155 1.00 93.81 201 PHE A CA 1
ATOM 1603 C C . PHE A 1 201 ? -9.058 -17.315 3.331 1.00 93.81 201 PHE A C 1
ATOM 1605 O O . PHE A 1 201 ? -10.263 -17.533 3.419 1.00 93.81 201 PHE A O 1
ATOM 1612 N N . ALA A 1 202 ? -8.183 -18.308 3.494 1.00 92.75 202 ALA A N 1
ATOM 1613 C CA . ALA A 1 202 ? -8.598 -19.696 3.719 1.00 92.75 202 ALA A CA 1
ATOM 1614 C C . ALA A 1 202 ? -9.463 -19.894 4.986 1.00 92.75 202 ALA A C 1
ATOM 1616 O O . ALA A 1 202 ? -10.185 -20.879 5.084 1.00 92.75 202 ALA A O 1
ATOM 1617 N N . GLN A 1 203 ? -9.414 -18.957 5.939 1.00 93.44 203 GLN A N 1
ATOM 1618 C CA . GLN A 1 203 ? -10.150 -18.993 7.206 1.00 93.44 203 GLN A CA 1
ATOM 1619 C C . GLN A 1 203 ? -11.395 -18.093 7.217 1.00 93.44 203 GLN A C 1
ATOM 1621 O O . GLN A 1 203 ? -12.012 -17.932 8.266 1.00 93.44 203 GLN A O 1
ATOM 1626 N N . GLY A 1 204 ? -11.778 -17.500 6.083 1.00 93.69 204 GLY A N 1
ATOM 1627 C CA . GLY A 1 204 ? -12.963 -16.638 6.012 1.00 93.69 204 GLY A CA 1
ATOM 1628 C C . GLY A 1 204 ? -12.688 -15.140 5.946 1.00 93.69 204 GLY A C 1
ATOM 1629 O O . GLY A 1 204 ? -13.650 -14.381 5.884 1.00 93.69 204 GLY A O 1
ATOM 1630 N N . GLY A 1 205 ? -11.426 -14.704 5.962 1.00 94.25 205 GLY A N 1
ATOM 1631 C CA . GLY A 1 205 ? -11.084 -13.288 5.814 1.00 94.25 205 GLY A CA 1
ATOM 1632 C C . GLY A 1 205 ? -10.917 -12.837 4.361 1.00 94.25 205 GLY A C 1
ATOM 1633 O O . GLY A 1 205 ? -11.068 -13.619 3.417 1.00 94.25 205 GLY A O 1
ATOM 1634 N N . GLY A 1 206 ? -10.587 -11.560 4.193 1.00 94.81 206 GLY A N 1
ATOM 1635 C CA . GLY A 1 206 ? -10.358 -10.901 2.909 1.00 94.81 206 GLY A CA 1
ATOM 1636 C C . GLY A 1 206 ? -9.468 -9.668 3.063 1.00 94.81 206 GLY A C 1
ATOM 1637 O O . GLY A 1 206 ? -8.564 -9.669 3.898 1.00 94.81 206 GLY A O 1
ATOM 1638 N N . GLY A 1 207 ? -9.706 -8.626 2.263 1.00 95.62 207 GLY A N 1
ATOM 1639 C CA . GLY A 1 207 ? -8.921 -7.383 2.307 1.00 95.62 207 GLY A CA 1
ATOM 1640 C C . GLY A 1 207 ? -7.605 -7.412 1.529 1.00 95.62 207 GLY A C 1
ATOM 1641 O O . GLY A 1 207 ? -6.741 -6.575 1.763 1.00 95.62 207 GLY A O 1
ATOM 1642 N N . HIS A 1 208 ? -7.413 -8.404 0.654 1.00 96.56 208 HIS A N 1
ATOM 1643 C CA . HIS A 1 208 ? -6.191 -8.578 -0.145 1.00 96.56 208 HIS A CA 1
ATOM 1644 C C . HIS A 1 208 ? -4.895 -8.722 0.675 1.00 96.56 208 HIS A C 1
ATOM 1646 O O . HIS A 1 208 ? -3.800 -8.583 0.134 1.00 96.56 208 HIS A O 1
ATOM 1652 N N . VAL A 1 209 ? -4.991 -9.068 1.962 1.00 97.38 209 VAL A N 1
ATOM 1653 C CA . VAL A 1 209 ? -3.835 -9.374 2.813 1.00 97.38 209 VAL A CA 1
ATOM 1654 C C . VAL A 1 209 ? -3.597 -10.884 2.805 1.00 97.38 209 VAL A C 1
ATOM 1656 O O . VAL A 1 209 ? -4.472 -11.683 3.145 1.00 97.38 209 VAL A O 1
ATOM 1659 N N . THR A 1 210 ? -2.402 -11.304 2.397 1.00 96.50 210 THR A N 1
ATOM 1660 C CA . THR A 1 210 ? -2.010 -12.720 2.421 1.00 96.50 210 THR A CA 1
ATOM 1661 C C . THR A 1 210 ? -1.884 -13.243 3.856 1.00 96.50 210 THR A C 1
ATOM 1663 O O . THR A 1 210 ? -1.744 -12.484 4.812 1.00 96.50 210 THR A O 1
ATOM 1666 N N . ALA A 1 211 ? -1.835 -14.568 4.027 1.00 94.62 211 ALA A N 1
ATOM 1667 C CA . ALA A 1 211 ? -1.626 -15.182 5.344 1.00 94.62 211 ALA A CA 1
ATOM 1668 C C . ALA A 1 211 ? -0.308 -14.763 6.031 1.00 94.62 211 ALA A C 1
ATOM 1670 O O . ALA A 1 211 ? -0.199 -14.916 7.244 1.00 94.62 211 ALA A O 1
ATOM 1671 N N . GLY A 1 212 ? 0.668 -14.250 5.271 1.00 94.81 212 GLY A N 1
ATOM 1672 C CA . GLY A 1 212 ? 1.925 -13.704 5.785 1.00 94.81 212 GLY A CA 1
ATOM 1673 C C . GLY A 1 212 ? 1.961 -12.175 5.889 1.00 94.81 212 GLY A C 1
ATOM 1674 O O . GLY A 1 212 ? 3.014 -11.621 6.176 1.00 94.81 212 GLY A O 1
ATOM 1675 N N . GLY A 1 213 ? 0.853 -11.479 5.626 1.00 96.19 213 GLY A N 1
ATOM 1676 C CA . GLY A 1 213 ? 0.763 -10.023 5.762 1.00 96.19 213 GLY A CA 1
ATOM 1677 C C . GLY A 1 213 ? 1.139 -9.223 4.513 1.00 96.19 213 GLY A C 1
ATOM 1678 O O . GLY A 1 213 ? 0.938 -8.019 4.500 1.00 96.19 213 GLY A O 1
ATOM 1679 N N . ALA A 1 214 ? 1.642 -9.834 3.438 1.00 97.38 214 ALA A N 1
ATOM 1680 C CA . ALA A 1 214 ? 1.881 -9.107 2.185 1.00 97.38 214 ALA A CA 1
ATOM 1681 C C . ALA A 1 214 ? 0.571 -8.729 1.477 1.00 97.38 214 ALA A C 1
ATOM 1683 O O . ALA A 1 214 ? -0.390 -9.501 1.540 1.00 97.38 214 ALA A O 1
ATOM 1684 N N . MET A 1 215 ? 0.561 -7.603 0.761 1.00 97.62 215 MET A N 1
ATOM 1685 C CA . MET A 1 215 ? -0.559 -7.213 -0.099 1.00 97.62 215 MET A CA 1
ATOM 1686 C C . MET A 1 215 ? -0.565 -8.044 -1.391 1.00 97.62 215 MET A C 1
ATOM 1688 O O . MET A 1 215 ? 0.431 -8.115 -2.108 1.00 97.62 215 MET A O 1
ATOM 1692 N N . CYS A 1 216 ? -1.692 -8.686 -1.692 1.00 95.12 216 CYS A N 1
ATOM 1693 C CA . CYS A 1 216 ? -1.919 -9.484 -2.896 1.00 95.12 216 CYS A CA 1
ATOM 1694 C C . CYS A 1 216 ? -2.719 -8.665 -3.913 1.00 95.12 216 CYS A C 1
ATOM 1696 O O . CYS A 1 216 ? -3.950 -8.716 -3.952 1.00 95.12 216 CYS A O 1
ATOM 1698 N N . MET A 1 217 ? -2.004 -7.866 -4.702 1.00 95.38 217 MET A N 1
ATOM 1699 C CA . MET A 1 217 ? -2.587 -6.982 -5.707 1.00 95.38 217 MET A CA 1
ATOM 1700 C C . MET A 1 217 ? -1.708 -6.964 -6.955 1.00 95.38 217 MET A C 1
ATOM 1702 O O . MET A 1 217 ? -0.493 -6.818 -6.835 1.00 95.38 217 MET A O 1
ATOM 1706 N N . GLU A 1 218 ? -2.314 -7.053 -8.138 1.00 94.94 218 GLU A N 1
ATOM 1707 C CA . GLU A 1 218 ? -1.593 -7.079 -9.418 1.00 94.94 218 GLU A CA 1
ATOM 1708 C C . GLU A 1 218 ? -0.750 -5.816 -9.646 1.00 94.94 218 GLU A C 1
ATOM 1710 O O . GLU A 1 218 ? 0.379 -5.917 -10.124 1.00 94.94 218 GLU A O 1
ATOM 1715 N N . LEU A 1 219 ? -1.228 -4.639 -9.217 1.00 96.06 219 LEU A N 1
ATOM 1716 C CA . LEU A 1 219 ? -0.471 -3.387 -9.346 1.00 96.06 219 LEU A CA 1
ATOM 1717 C C . LEU A 1 219 ? 0.884 -3.421 -8.619 1.00 96.06 219 LEU A C 1
ATOM 1719 O O . LEU A 1 219 ? 1.777 -2.672 -8.977 1.00 96.06 219 LEU A O 1
ATOM 1723 N N . LEU A 1 220 ? 1.055 -4.279 -7.608 1.00 95.88 220 LEU A N 1
ATOM 1724 C CA . LEU A 1 220 ? 2.290 -4.416 -6.831 1.00 95.88 220 LEU A CA 1
ATOM 1725 C C . LEU A 1 220 ? 3.155 -5.570 -7.357 1.00 95.88 220 LEU A C 1
ATOM 1727 O O . LEU A 1 220 ? 3.930 -6.157 -6.605 1.00 95.88 220 LEU A O 1
ATOM 1731 N N . THR A 1 221 ? 3.000 -5.938 -8.628 1.00 95.25 221 THR A N 1
ATOM 1732 C CA . THR A 1 221 ? 3.745 -7.004 -9.317 1.00 95.25 221 THR A CA 1
ATOM 1733 C C . THR A 1 221 ? 4.379 -6.457 -10.591 1.00 95.25 221 THR A C 1
ATOM 1735 O O . THR A 1 221 ? 3.944 -5.425 -11.091 1.00 95.25 221 THR A O 1
ATOM 1738 N N . ASN A 1 222 ? 5.379 -7.135 -11.160 1.00 93.81 222 ASN A N 1
ATOM 1739 C CA . ASN A 1 222 ? 5.949 -6.711 -12.447 1.00 93.81 222 ASN A CA 1
ATOM 1740 C C . ASN A 1 222 ? 4.923 -6.782 -13.588 1.00 93.81 222 ASN A C 1
ATOM 1742 O O . ASN A 1 222 ? 5.078 -6.078 -14.577 1.00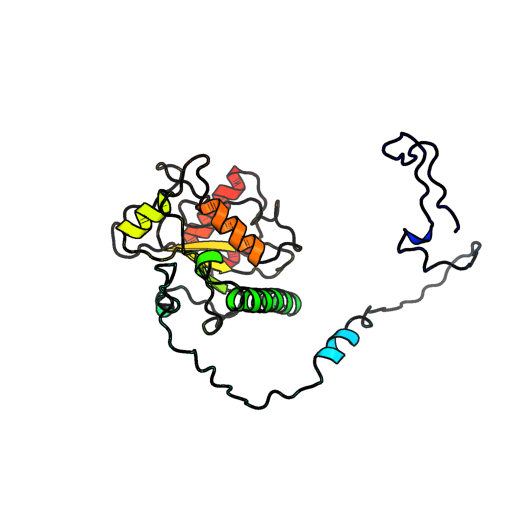 93.81 222 ASN A O 1
ATOM 1746 N N . THR A 1 223 ? 3.890 -7.617 -13.450 1.00 94.00 223 THR A N 1
ATOM 1747 C CA . THR A 1 223 ? 2.822 -7.749 -14.446 1.00 94.00 223 THR A CA 1
ATOM 1748 C C . THR A 1 223 ? 1.932 -6.508 -14.504 1.00 94.00 223 THR A C 1
ATOM 1750 O O . THR A 1 223 ? 1.586 -6.067 -15.595 1.00 94.00 223 THR A O 1
ATOM 1753 N N . GLY A 1 224 ? 1.566 -5.939 -13.350 1.00 95.56 224 GLY A N 1
ATOM 1754 C CA . GLY A 1 224 ? 0.618 -4.819 -13.269 1.00 95.56 224 GLY A CA 1
ATOM 1755 C C . GLY A 1 224 ? 1.219 -3.461 -12.917 1.00 95.56 224 GLY A C 1
ATOM 1756 O O . GLY A 1 224 ? 0.513 -2.452 -12.968 1.00 95.56 224 GLY A O 1
ATOM 1757 N N . TRP A 1 225 ? 2.487 -3.405 -12.514 1.00 97.25 225 TRP A N 1
ATOM 1758 C CA . TRP A 1 225 ? 3.122 -2.157 -12.106 1.00 97.25 225 TRP A CA 1
ATOM 1759 C C . TRP A 1 225 ? 3.406 -1.245 -13.298 1.00 97.25 225 TRP A C 1
ATOM 1761 O O . TRP A 1 225 ? 3.965 -1.661 -14.310 1.00 97.25 225 TRP A O 1
ATOM 1771 N N . SER A 1 226 ? 3.090 0.037 -13.128 1.00 96.50 226 SER A N 1
ATOM 1772 C CA . SER A 1 226 ? 3.505 1.105 -14.028 1.00 96.50 226 SER A CA 1
ATOM 1773 C C . SER A 1 226 ? 4.395 2.090 -13.268 1.00 96.50 226 SER A C 1
ATOM 1775 O O . SER A 1 226 ? 3.969 2.580 -12.220 1.00 96.50 226 SER A O 1
ATOM 1777 N N . PRO A 1 227 ? 5.575 2.466 -13.796 1.00 94.94 227 PRO A N 1
ATOM 1778 C CA . PRO A 1 227 ? 6.421 3.508 -13.206 1.00 94.94 227 PRO A CA 1
ATOM 1779 C C . PRO A 1 227 ? 5.766 4.896 -13.156 1.00 94.94 227 PRO A C 1
ATOM 1781 O O . PRO A 1 227 ? 6.282 5.788 -12.491 1.00 94.94 227 PRO A O 1
ATOM 1784 N N . ALA A 1 228 ? 4.644 5.091 -13.862 1.00 94.75 228 ALA A N 1
ATOM 1785 C CA . ALA A 1 228 ? 3.842 6.312 -13.798 1.00 94.75 228 ALA A CA 1
ATOM 1786 C C . ALA A 1 228 ? 2.936 6.376 -12.551 1.00 94.75 228 ALA A C 1
ATOM 1788 O O . ALA A 1 228 ? 2.318 7.410 -12.291 1.00 94.75 228 ALA A O 1
ATOM 1789 N N . ASN A 1 229 ? 2.827 5.283 -11.787 1.00 95.94 229 ASN A N 1
ATOM 1790 C CA . ASN A 1 229 ? 2.087 5.273 -10.532 1.00 95.94 229 ASN A CA 1
ATOM 1791 C C . ASN A 1 229 ? 2.835 6.083 -9.470 1.00 95.94 229 ASN A C 1
ATOM 1793 O O . ASN A 1 229 ? 4.003 5.828 -9.188 1.00 95.94 229 ASN A O 1
ATOM 1797 N N . ASN A 1 230 ? 2.123 7.007 -8.830 1.00 96.12 230 ASN A N 1
ATOM 1798 C CA . ASN A 1 230 ? 2.613 7.701 -7.641 1.00 96.12 230 ASN A CA 1
ATOM 1799 C C . ASN A 1 230 ? 2.212 6.954 -6.359 1.00 96.12 230 ASN A C 1
ATOM 1801 O O . ASN A 1 230 ? 1.237 6.194 -6.331 1.00 96.12 230 ASN A O 1
ATOM 1805 N N . MET A 1 231 ? 2.951 7.195 -5.281 1.00 97.94 231 MET A N 1
ATOM 1806 C CA . MET A 1 231 ? 2.799 6.486 -4.014 1.00 97.94 231 MET A CA 1
ATOM 1807 C C . MET A 1 231 ? 1.511 6.841 -3.275 1.00 97.94 231 MET A C 1
ATOM 1809 O O . MET A 1 231 ? 0.959 5.981 -2.595 1.00 97.94 231 MET A O 1
ATOM 1813 N N . GLU A 1 232 ? 0.971 8.045 -3.458 1.00 97.12 232 GLU A N 1
ATOM 1814 C CA . GLU A 1 232 ? -0.350 8.417 -2.931 1.00 97.12 232 GLU A CA 1
ATOM 1815 C C . GLU A 1 232 ? -1.444 7.501 -3.501 1.00 97.12 232 GLU A C 1
ATOM 1817 O O . GLU A 1 232 ? -2.243 6.925 -2.760 1.00 97.12 232 GLU A O 1
ATOM 1822 N N . SER A 1 233 ? -1.434 7.297 -4.821 1.00 96.75 233 SER A N 1
ATOM 1823 C CA . SER A 1 233 ? -2.384 6.418 -5.507 1.00 96.75 233 SER A CA 1
ATOM 1824 C C . SER A 1 233 ? -2.213 4.964 -5.071 1.00 96.75 233 SER A C 1
ATOM 1826 O O . SER A 1 233 ? -3.206 4.255 -4.917 1.00 96.75 233 SER A O 1
ATOM 1828 N N . VAL A 1 234 ? -0.974 4.519 -4.832 1.00 98.06 234 VAL A N 1
ATOM 1829 C CA . VAL A 1 234 ? -0.693 3.182 -4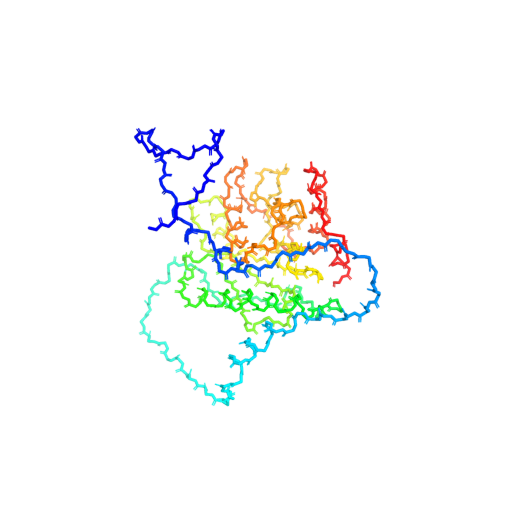.283 1.00 98.06 234 VAL A CA 1
ATOM 1830 C C . VAL A 1 234 ? -1.275 3.036 -2.876 1.00 98.06 234 VAL A C 1
ATOM 1832 O O . VAL A 1 234 ? -1.963 2.053 -2.610 1.00 98.06 234 VAL A O 1
ATOM 1835 N N . LEU A 1 235 ? -1.058 4.010 -1.987 1.00 98.38 235 LEU A N 1
ATOM 1836 C CA . LEU A 1 235 ? -1.607 4.003 -0.626 1.00 98.38 235 LEU A CA 1
ATOM 1837 C C . LEU A 1 235 ? -3.137 3.976 -0.629 1.00 98.38 235 LEU A C 1
ATOM 1839 O O . LEU A 1 235 ? -3.742 3.180 0.095 1.00 98.38 235 LEU A O 1
ATOM 1843 N N . LEU A 1 236 ? -3.764 4.785 -1.486 1.00 97.19 236 LEU A N 1
ATOM 1844 C CA . LEU A 1 236 ? -5.213 4.791 -1.661 1.00 97.19 236 LEU A CA 1
ATOM 1845 C C . LEU A 1 236 ? -5.722 3.432 -2.157 1.00 97.19 236 LEU A C 1
ATOM 1847 O O . LEU A 1 236 ? -6.673 2.894 -1.594 1.00 97.19 236 LEU A O 1
ATOM 1851 N N . GLN A 1 237 ? -5.082 2.843 -3.169 1.00 97.69 237 GLN A N 1
ATOM 1852 C CA . GLN A 1 237 ? -5.471 1.534 -3.700 1.00 97.69 237 GLN A CA 1
ATOM 1853 C C . GLN A 1 237 ? -5.313 0.421 -2.661 1.00 97.69 237 GLN A C 1
ATOM 1855 O O . GLN A 1 237 ? -6.215 -0.401 -2.518 1.00 97.69 237 GLN A O 1
ATOM 1860 N N . VAL A 1 238 ? -4.221 0.415 -1.891 1.00 98.31 238 VAL A N 1
ATOM 1861 C CA . VAL A 1 238 ? -4.012 -0.532 -0.782 1.00 98.31 238 VAL A CA 1
ATOM 1862 C C . VAL A 1 238 ? -5.116 -0.390 0.267 1.00 98.31 238 VAL A C 1
ATOM 1864 O O . VAL A 1 238 ? -5.703 -1.390 0.684 1.00 98.31 238 VAL A O 1
ATOM 1867 N N . ARG A 1 239 ? -5.455 0.845 0.656 1.00 98.00 239 ARG A N 1
ATOM 1868 C CA . ARG A 1 239 ? -6.552 1.126 1.590 1.00 98.00 239 ARG A CA 1
ATOM 1869 C C . ARG A 1 239 ? -7.896 0.634 1.047 1.00 98.00 239 ARG A C 1
ATOM 1871 O O . ARG A 1 239 ? -8.622 -0.041 1.771 1.00 98.00 239 ARG A O 1
ATOM 1878 N N . LEU A 1 240 ? -8.214 0.914 -0.218 1.00 97.44 240 LEU A N 1
ATOM 1879 C CA . LEU A 1 240 ? -9.442 0.442 -0.868 1.00 97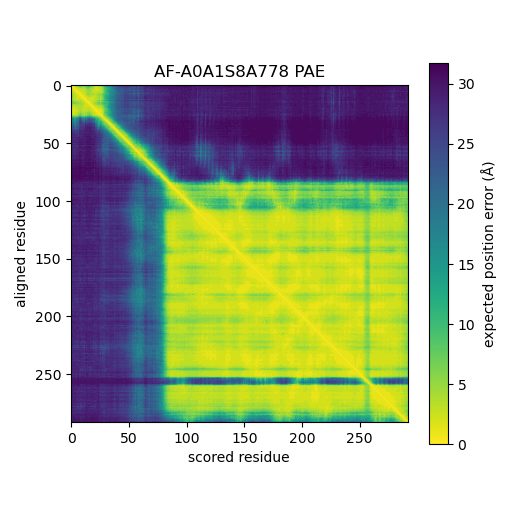.44 240 LEU A CA 1
ATOM 1880 C C . LEU A 1 240 ? -9.513 -1.089 -0.919 1.00 97.44 240 LEU A C 1
ATOM 1882 O O . LEU A 1 240 ? -10.572 -1.653 -0.656 1.00 97.44 240 LEU A O 1
ATOM 1886 N N . ALA A 1 241 ? -8.392 -1.763 -1.185 1.00 97.44 241 ALA A N 1
ATOM 1887 C CA . ALA A 1 241 ? -8.313 -3.222 -1.166 1.00 97.44 241 ALA A CA 1
ATOM 1888 C C . ALA A 1 241 ? -8.647 -3.783 0.220 1.00 97.44 241 ALA A C 1
ATOM 1890 O O . ALA A 1 241 ? -9.435 -4.718 0.342 1.00 97.44 241 ALA A O 1
ATOM 1891 N N . ILE A 1 242 ? -8.088 -3.182 1.272 1.00 98.00 242 ILE A N 1
ATOM 1892 C CA . ILE A 1 242 ? -8.349 -3.569 2.663 1.00 98.00 242 ILE A CA 1
ATOM 1893 C C . ILE A 1 242 ? -9.821 -3.332 3.039 1.00 98.00 242 ILE A C 1
ATOM 1895 O O . ILE A 1 242 ? -10.412 -4.151 3.744 1.00 98.00 242 ILE A O 1
ATOM 1899 N N . CYS A 1 243 ? -10.431 -2.258 2.535 1.00 97.69 243 CYS A N 1
ATOM 1900 C CA . CYS A 1 243 ? -11.851 -1.951 2.726 1.00 97.69 243 CYS A CA 1
ATOM 1901 C C . CYS A 1 243 ? -12.798 -2.790 1.851 1.00 97.69 243 CYS A C 1
ATOM 1903 O O . CYS A 1 243 ? -14.012 -2.720 2.049 1.00 97.69 243 CYS A O 1
ATOM 1905 N N . SER A 1 244 ? -12.283 -3.553 0.881 1.00 96.81 244 SER A N 1
ATOM 1906 C CA . SER A 1 244 ? -13.116 -4.325 -0.041 1.00 96.81 244 SER A CA 1
ATOM 1907 C C . SER A 1 244 ? -13.966 -5.352 0.704 1.00 96.81 244 SER A C 1
ATOM 1909 O O . SER A 1 244 ? -13.489 -6.084 1.575 1.00 96.81 244 SER A O 1
ATOM 1911 N N . MET A 1 245 ? -15.237 -5.431 0.313 1.00 96.44 245 MET A N 1
ATOM 1912 C CA . MET A 1 245 ? -16.171 -6.459 0.775 1.00 96.44 245 MET A CA 1
ATOM 1913 C C . MET A 1 245 ? -16.132 -7.717 -0.106 1.00 96.44 245 MET A C 1
ATOM 1915 O O . MET A 1 245 ? -16.706 -8.735 0.278 1.00 96.44 245 MET A O 1
ATOM 1919 N N . ASP A 1 246 ? -15.461 -7.653 -1.262 1.00 93.06 246 ASP A N 1
ATOM 1920 C CA . ASP A 1 246 ? -15.414 -8.712 -2.271 1.00 93.06 246 ASP A CA 1
ATOM 1921 C C . ASP A 1 246 ? -14.067 -9.464 -2.252 1.00 93.06 246 ASP A C 1
ATOM 1923 O O . ASP A 1 246 ? -13.010 -8.837 -2.141 1.00 93.06 246 ASP A O 1
ATOM 1927 N N . PRO A 1 247 ? -14.074 -10.807 -2.338 1.00 93.62 247 PRO A N 1
ATOM 1928 C CA . PRO A 1 247 ? -15.236 -11.693 -2.170 1.00 93.62 247 PRO A CA 1
ATOM 1929 C C . PRO A 1 247 ? -15.673 -11.822 -0.709 1.00 93.62 247 PRO A C 1
ATOM 1931 O O . PRO A 1 247 ? -16.743 -12.360 -0.424 1.00 93.62 247 PRO A O 1
ATOM 1934 N N . ARG A 1 248 ? -14.839 -11.360 0.229 1.00 96.31 248 ARG A N 1
ATOM 1935 C CA . ARG A 1 248 ? -15.134 -11.298 1.662 1.00 96.31 248 ARG A CA 1
ATOM 1936 C C . ARG A 1 248 ? -14.463 -10.073 2.282 1.00 96.31 248 ARG A C 1
ATOM 1938 O O . ARG A 1 248 ? -13.372 -9.709 1.843 1.00 96.31 248 ARG A O 1
ATOM 1945 N N . PRO A 1 249 ? -15.046 -9.499 3.347 1.00 97.69 249 PRO A N 1
ATOM 1946 C CA . PRO A 1 249 ? -14.443 -8.383 4.061 1.00 97.69 249 PRO A CA 1
ATOM 1947 C C . PRO A 1 249 ? -13.161 -8.779 4.795 1.00 97.69 249 PRO A C 1
ATOM 1949 O O . PRO A 1 249 ? -13.016 -9.904 5.287 1.00 97.69 249 PRO A O 1
ATOM 1952 N N . ALA A 1 250 ? -12.260 -7.812 4.957 1.00 97.94 250 ALA A N 1
ATOM 1953 C CA . ALA A 1 250 ? -11.174 -7.906 5.920 1.00 97.94 250 ALA A CA 1
ATOM 1954 C C . ALA A 1 250 ? -11.712 -8.090 7.349 1.00 97.94 250 ALA A C 1
ATOM 1956 O O . ALA A 1 250 ? -12.673 -7.438 7.759 1.00 97.94 250 ALA A O 1
ATOM 1957 N N . ARG A 1 251 ? -11.071 -8.977 8.112 1.00 97.62 251 ARG A N 1
ATOM 1958 C CA . ARG A 1 251 ? -11.356 -9.254 9.528 1.00 97.62 251 ARG A CA 1
ATOM 1959 C C . ARG A 1 251 ? -10.038 -9.392 10.269 1.00 97.62 251 ARG A C 1
ATOM 1961 O O . ARG A 1 251 ? -9.067 -9.876 9.683 1.00 97.62 251 ARG A O 1
ATOM 1968 N N . LEU A 1 252 ? -10.002 -9.034 11.547 1.00 96.00 252 LEU A N 1
ATOM 1969 C CA . LEU A 1 252 ? -8.805 -9.263 12.356 1.00 96.00 252 LEU A CA 1
ATOM 1970 C C . LEU A 1 252 ? -8.733 -10.718 12.826 1.00 96.00 252 LEU A C 1
ATOM 1972 O O . LEU A 1 252 ? -9.733 -11.332 13.202 1.00 96.00 252 LEU A O 1
ATOM 1976 N N . ALA A 1 253 ? -7.529 -11.287 12.818 1.00 93.75 253 ALA A N 1
ATOM 1977 C CA . ALA A 1 253 ? -7.287 -12.576 13.443 1.00 93.75 253 ALA A CA 1
ATOM 1978 C C . ALA A 1 253 ? -7.321 -12.416 14.968 1.00 93.75 253 ALA A C 1
ATOM 1980 O O . ALA A 1 253 ? -6.777 -11.462 15.526 1.00 93.75 253 ALA A O 1
ATOM 1981 N N . ARG A 1 254 ? -7.913 -13.385 15.671 1.00 84.06 254 ARG A N 1
ATOM 1982 C CA . ARG A 1 254 ? -7.903 -13.395 17.136 1.00 84.06 254 ARG A CA 1
ATOM 1983 C C . ARG A 1 254 ? -6.472 -13.634 17.624 1.00 84.06 254 ARG A C 1
ATOM 1985 O O . ARG A 1 254 ? -5.954 -14.740 17.477 1.00 84.06 254 ARG A O 1
ATOM 1992 N N . GLN A 1 255 ? -5.840 -12.612 18.199 1.00 70.62 255 GLN A N 1
ATOM 1993 C CA . GLN A 1 255 ? -4.474 -12.720 18.710 1.00 70.62 255 GLN A CA 1
ATOM 1994 C C . GLN A 1 255 ? -4.387 -13.801 19.804 1.00 70.62 255 GLN A C 1
ATOM 1996 O O . GLN A 1 255 ? -5.130 -13.786 20.786 1.00 70.62 255 GLN A O 1
ATOM 2001 N N . ARG A 1 256 ? -3.484 -14.770 19.617 1.00 54.66 256 ARG A N 1
ATOM 2002 C CA . ARG A 1 256 ? -3.083 -15.764 20.622 1.00 54.66 256 ARG A CA 1
ATOM 2003 C C . ARG A 1 256 ? -1.556 -15.726 20.739 1.00 54.66 256 ARG A C 1
ATOM 2005 O O . ARG A 1 256 ? -0.881 -16.267 19.872 1.00 54.66 256 ARG A O 1
ATOM 2012 N N . GLY A 1 257 ? -1.016 -15.109 21.791 1.00 55.16 257 GLY A N 1
ATOM 2013 C CA . GLY A 1 257 ? 0.426 -15.125 22.099 1.00 55.16 257 GLY A CA 1
ATOM 2014 C C . GLY A 1 257 ? 1.213 -13.846 21.765 1.00 55.16 257 GLY A C 1
ATOM 2015 O O . GLY A 1 257 ? 0.636 -12.819 21.424 1.00 55.16 257 GLY A O 1
ATOM 2016 N N . SER A 1 258 ? 2.543 -13.929 21.925 1.00 52.81 258 SER A N 1
ATOM 2017 C CA . SER A 1 258 ? 3.430 -12.798 22.267 1.00 52.81 258 SER A CA 1
ATOM 2018 C C . SER A 1 258 ? 3.993 -11.953 21.111 1.00 52.81 258 SER A C 1
ATOM 2020 O O . SER A 1 258 ? 4.745 -11.022 21.378 1.00 52.81 258 SER A O 1
ATOM 2022 N N . SER A 1 259 ? 3.647 -12.194 19.848 1.00 62.50 259 SER A N 1
ATOM 2023 C CA . SER A 1 259 ? 3.896 -11.191 18.801 1.00 62.50 259 SER A CA 1
ATOM 2024 C C . SER A 1 259 ? 2.805 -11.252 17.739 1.00 62.50 259 SER A C 1
ATOM 2026 O O . SER A 1 259 ? 2.784 -12.084 16.836 1.00 62.50 259 SER A O 1
ATOM 2028 N N . GLY A 1 260 ? 1.841 -10.343 17.860 1.00 79.62 260 GLY A N 1
ATOM 2029 C CA . GLY A 1 260 ? 0.756 -10.170 16.898 1.00 79.62 260 GLY A CA 1
ATOM 2030 C C . GLY A 1 260 ? 1.189 -9.551 15.565 1.00 79.62 260 GLY A C 1
ATOM 2031 O O . GLY A 1 260 ? 0.320 -9.080 14.838 1.00 79.62 260 GLY A O 1
ATOM 2032 N N . GLN A 1 261 ? 2.492 -9.536 15.259 1.00 91.25 261 GLN A N 1
ATOM 2033 C CA . GLN A 1 261 ? 3.083 -8.910 14.078 1.00 91.25 261 GLN A CA 1
ATOM 2034 C C . GLN A 1 261 ? 3.469 -9.951 13.018 1.00 91.25 261 GLN A C 1
ATOM 2036 O O . GLN A 1 261 ? 3.823 -11.087 13.347 1.00 91.25 261 GLN A O 1
ATOM 2041 N N . TYR A 1 262 ? 3.427 -9.557 11.748 1.00 94.25 262 TYR A N 1
ATOM 2042 C CA . TYR A 1 262 ? 3.966 -10.309 10.620 1.00 94.25 262 TYR A CA 1
ATOM 2043 C C . TYR A 1 262 ? 5.473 -10.079 10.459 1.00 94.25 262 TYR A C 1
ATOM 2045 O O . TYR A 1 262 ? 5.960 -8.946 10.465 1.00 94.25 262 TYR A O 1
ATOM 2053 N N . SER A 1 263 ? 6.212 -11.160 10.233 1.00 93.12 263 SER A N 1
ATOM 2054 C CA . SER A 1 263 ? 7.619 -11.131 9.833 1.00 93.12 263 SER A CA 1
ATOM 2055 C C . SER A 1 263 ? 7.780 -10.865 8.332 1.00 93.12 263 SER A C 1
ATOM 2057 O O . SER A 1 263 ? 6.927 -11.209 7.514 1.00 93.12 263 SER A O 1
ATOM 2059 N N . ILE A 1 264 ? 8.925 -10.311 7.928 1.00 92.31 264 ILE A N 1
ATOM 2060 C CA . ILE A 1 264 ? 9.229 -10.110 6.504 1.00 92.31 264 ILE A CA 1
ATOM 2061 C C . ILE A 1 264 ? 9.293 -11.438 5.728 1.00 92.31 264 ILE A C 1
ATOM 2063 O O . ILE A 1 264 ? 8.799 -11.540 4.605 1.00 92.31 264 ILE A O 1
ATOM 2067 N N . ARG A 1 265 ? 9.853 -12.490 6.340 1.00 92.31 265 ARG A N 1
ATOM 2068 C CA . ARG A 1 265 ? 10.046 -13.794 5.691 1.00 92.31 265 ARG A CA 1
ATOM 2069 C C . ARG A 1 265 ? 8.721 -14.473 5.355 1.00 92.31 265 ARG A C 1
ATOM 2071 O O . ARG A 1 265 ? 8.583 -15.019 4.258 1.00 92.31 265 ARG A O 1
ATOM 2078 N N . GLU A 1 266 ? 7.751 -14.452 6.274 1.00 93.88 266 GLU A N 1
ATOM 2079 C CA . GLU A 1 266 ? 6.426 -15.019 5.994 1.00 93.88 266 GLU A CA 1
ATOM 2080 C C . GLU A 1 266 ? 5.681 -14.185 4.942 1.00 93.88 266 GLU A C 1
ATOM 2082 O O . GLU A 1 266 ? 5.046 -14.769 4.064 1.00 93.88 266 GLU A O 1
ATOM 2087 N N . ALA A 1 267 ? 5.831 -12.854 4.964 1.00 95.56 267 ALA A N 1
ATOM 2088 C CA . ALA A 1 267 ? 5.223 -11.952 3.990 1.00 95.56 267 ALA A CA 1
ATOM 2089 C C . ALA A 1 267 ? 5.728 -12.227 2.569 1.00 95.56 267 ALA A C 1
ATOM 2091 O O . ALA A 1 267 ? 4.923 -12.471 1.672 1.00 95.56 267 ALA A O 1
ATOM 2092 N N . ILE A 1 268 ? 7.049 -12.275 2.368 1.00 94.69 268 ILE A N 1
ATOM 2093 C CA . ILE A 1 268 ? 7.646 -12.560 1.055 1.00 94.69 268 ILE A CA 1
ATOM 2094 C C . ILE A 1 268 ? 7.247 -13.958 0.579 1.00 94.69 268 ILE A C 1
ATOM 2096 O O . ILE A 1 268 ? 6.793 -14.119 -0.551 1.00 94.69 268 ILE A O 1
ATOM 2100 N N . THR A 1 269 ? 7.330 -14.970 1.448 1.00 94.75 269 THR A N 1
ATOM 2101 C CA . THR A 1 269 ? 6.933 -16.343 1.090 1.00 94.75 269 THR A CA 1
ATOM 2102 C C . THR A 1 269 ? 5.466 -16.409 0.654 1.00 94.75 269 THR A C 1
ATOM 2104 O O . THR A 1 269 ? 5.141 -17.077 -0.330 1.00 94.75 269 THR A O 1
ATOM 2107 N N . ALA A 1 270 ? 4.571 -15.721 1.367 1.00 94.75 270 ALA A N 1
ATOM 2108 C CA . ALA A 1 270 ? 3.151 -15.686 1.042 1.00 94.75 270 ALA A CA 1
ATOM 2109 C C . ALA A 1 270 ? 2.870 -14.904 -0.251 1.00 94.75 270 ALA A C 1
ATOM 2111 O O . ALA A 1 270 ? 2.079 -15.367 -1.071 1.00 94.75 270 ALA A O 1
ATOM 2112 N N . TYR A 1 271 ? 3.556 -13.781 -0.468 1.00 95.44 271 TYR A N 1
ATOM 2113 C CA . TYR A 1 271 ? 3.469 -12.996 -1.698 1.00 95.44 271 TYR A CA 1
ATOM 2114 C C . TYR A 1 271 ? 3.901 -13.804 -2.925 1.00 95.44 271 TYR A C 1
ATOM 2116 O O . TYR A 1 271 ? 3.164 -13.859 -3.904 1.00 95.44 271 TYR A O 1
ATOM 2124 N N . MET A 1 272 ? 5.035 -14.514 -2.858 1.00 94.69 272 MET A N 1
ATOM 2125 C CA . MET A 1 272 ? 5.500 -15.345 -3.977 1.00 94.69 272 MET A CA 1
ATOM 2126 C C . MET A 1 272 ? 4.500 -16.454 -4.331 1.00 94.69 272 MET A C 1
ATOM 2128 O O . MET A 1 272 ? 4.273 -16.729 -5.506 1.00 94.69 272 MET A O 1
ATOM 2132 N N . ARG A 1 273 ? 3.867 -17.079 -3.327 1.00 94.25 273 ARG A N 1
ATOM 2133 C CA . ARG A 1 273 ? 2.807 -18.079 -3.554 1.00 94.25 273 ARG A CA 1
ATOM 2134 C C . ARG A 1 273 ? 1.564 -17.461 -4.187 1.00 94.25 273 ARG A C 1
ATOM 2136 O O . ARG A 1 273 ? 0.975 -18.069 -5.079 1.00 94.25 273 ARG A O 1
ATOM 2143 N N . ALA A 1 274 ? 1.167 -16.277 -3.726 1.00 93.75 274 ALA A N 1
ATOM 2144 C CA . ALA A 1 274 ? 0.022 -15.563 -4.269 1.00 93.75 274 ALA A CA 1
ATOM 2145 C C . ALA A 1 274 ? 0.260 -15.184 -5.739 1.00 93.75 274 ALA A C 1
ATOM 2147 O O . ALA A 1 274 ? -0.551 -15.531 -6.591 1.00 93.75 274 ALA A O 1
ATOM 2148 N N . ALA A 1 275 ? 1.416 -14.594 -6.053 1.00 94.56 275 ALA A N 1
ATOM 2149 C CA . ALA A 1 275 ? 1.801 -14.272 -7.422 1.00 94.56 275 ALA A CA 1
ATOM 2150 C C . ALA A 1 275 ? 1.810 -15.512 -8.330 1.00 94.56 275 ALA A C 1
ATOM 2152 O O . ALA A 1 275 ? 1.195 -15.494 -9.391 1.00 94.56 275 ALA A O 1
ATOM 2153 N N . ALA A 1 276 ? 2.396 -16.628 -7.878 1.00 95.00 276 ALA A N 1
ATOM 2154 C CA . ALA A 1 276 ? 2.388 -17.882 -8.635 1.00 95.00 276 ALA A CA 1
ATOM 2155 C C . ALA A 1 276 ? 0.969 -18.427 -8.889 1.00 95.00 276 ALA A C 1
ATOM 2157 O O . ALA A 1 276 ? 0.714 -18.995 -9.946 1.00 95.00 276 ALA A O 1
ATOM 2158 N N . THR A 1 277 ? 0.040 -18.234 -7.947 1.00 94.44 277 THR A N 1
ATOM 2159 C CA . THR A 1 277 ? -1.366 -18.658 -8.096 1.00 94.44 277 THR A CA 1
ATOM 2160 C C . THR A 1 277 ? -2.095 -17.847 -9.169 1.00 94.44 277 THR A C 1
ATOM 2162 O O . THR A 1 277 ? -2.937 -18.391 -9.877 1.00 94.44 277 THR A O 1
ATOM 2165 N N . HIS A 1 278 ? -1.761 -16.562 -9.303 1.00 93.50 278 HIS A N 1
ATOM 2166 C CA . HIS A 1 278 ? -2.364 -15.656 -10.282 1.00 93.50 278 HIS A CA 1
ATOM 2167 C C . HIS A 1 278 ? -1.583 -15.555 -11.603 1.00 93.50 278 HIS A C 1
ATOM 2169 O O . HIS A 1 278 ? -2.038 -14.884 -12.522 1.00 93.50 278 HIS A O 1
ATOM 2175 N N . GLY A 1 279 ? -0.428 -16.219 -11.720 1.00 95.88 279 GLY A N 1
ATOM 2176 C CA . GLY A 1 279 ? 0.445 -16.106 -12.892 1.00 95.88 279 GLY A CA 1
ATOM 2177 C C . GLY A 1 279 ? 1.164 -14.757 -13.000 1.00 95.88 279 GLY A C 1
ATOM 2178 O O . GLY A 1 279 ? 1.570 -14.376 -14.093 1.00 95.88 279 GLY A O 1
ATOM 2179 N N . TRP A 1 280 ? 1.317 -14.031 -11.888 1.00 96.00 280 TRP A N 1
ATOM 2180 C CA . TRP A 1 280 ? 2.001 -12.741 -11.860 1.00 96.00 280 TRP A CA 1
ATOM 2181 C C . TRP A 1 280 ? 3.516 -12.894 -11.767 1.00 96.00 280 TRP A C 1
ATOM 2183 O O . TRP A 1 280 ? 4.048 -13.725 -11.024 1.00 96.00 280 TRP A O 1
ATOM 2193 N N . GLU A 1 281 ? 4.216 -12.014 -12.468 1.00 93.75 281 GLU A N 1
ATOM 2194 C CA . GLU A 1 281 ? 5.659 -11.875 -12.391 1.00 93.75 281 GLU A CA 1
ATOM 2195 C C . GLU A 1 281 ? 6.050 -11.009 -11.193 1.00 93.75 281 GLU A C 1
ATOM 2197 O O . GLU A 1 281 ? 5.469 -9.954 -10.936 1.00 93.75 281 GLU A O 1
ATOM 2202 N N . VAL A 1 282 ? 7.080 -11.429 -10.463 1.00 91.50 282 VAL A N 1
ATOM 2203 C CA . VAL A 1 282 ? 7.580 -10.716 -9.281 1.00 91.50 282 VAL A CA 1
ATOM 2204 C C . VAL A 1 282 ? 9.011 -10.229 -9.502 1.00 91.50 282 VAL A C 1
ATOM 2206 O O . VAL A 1 282 ? 9.775 -10.891 -10.212 1.00 91.50 282 VAL A O 1
ATOM 2209 N N . PRO A 1 283 ? 9.422 -9.107 -8.883 1.00 87.50 283 PRO A N 1
ATOM 2210 C CA . PRO A 1 283 ? 10.809 -8.657 -8.934 1.00 87.50 283 PRO A CA 1
ATOM 2211 C C . PRO A 1 283 ? 11.783 -9.743 -8.455 1.00 87.50 283 PRO A C 1
ATOM 2213 O O . PRO A 1 283 ? 11.616 -10.301 -7.370 1.00 87.50 283 PRO A O 1
ATOM 2216 N N . LEU A 1 284 ? 12.833 -10.019 -9.238 1.00 83.19 284 LEU A N 1
ATOM 2217 C CA . LEU A 1 284 ? 13.859 -11.022 -8.898 1.00 83.19 284 LEU A CA 1
ATOM 2218 C C . LEU A 1 284 ? 14.548 -10.712 -7.557 1.00 83.19 284 LEU A C 1
ATOM 2220 O O . LEU A 1 284 ? 14.815 -11.608 -6.758 1.00 83.19 284 LEU A O 1
ATOM 2224 N N . GLU A 1 285 ? 14.750 -9.423 -7.299 1.00 83.25 285 GLU A N 1
ATOM 2225 C CA . GLU A 1 285 ? 15.412 -8.861 -6.118 1.00 83.25 285 GLU A CA 1
ATOM 2226 C C . GLU A 1 285 ? 14.590 -9.024 -4.827 1.00 83.25 285 GLU A C 1
ATOM 2228 O O . GLU A 1 285 ? 15.105 -8.837 -3.725 1.00 83.25 285 GLU A O 1
ATOM 2233 N N . LEU A 1 286 ? 13.311 -9.414 -4.926 1.00 83.38 286 LEU A N 1
ATOM 2234 C CA . LEU A 1 286 ? 12.453 -9.583 -3.753 1.00 83.38 286 LEU A CA 1
ATOM 2235 C C . LEU A 1 286 ? 12.962 -10.687 -2.808 1.00 83.38 286 LEU A C 1
ATOM 2237 O O . LEU A 1 286 ? 12.743 -10.648 -1.601 1.00 83.38 286 LEU A O 1
ATOM 2241 N N . LYS A 1 287 ? 13.672 -11.689 -3.340 1.00 74.19 287 LYS A N 1
ATOM 2242 C CA . LYS A 1 287 ? 14.288 -12.731 -2.504 1.00 74.19 287 LYS A CA 1
ATOM 2243 C C . LYS A 1 287 ? 15.461 -12.196 -1.683 1.00 74.19 287 LYS A C 1
ATOM 2245 O O . LYS A 1 287 ? 15.678 -12.667 -0.570 1.00 74.19 287 LYS A O 1
ATOM 2250 N N . GLU A 1 288 ? 16.194 -11.220 -2.209 1.00 74.31 288 GLU A N 1
ATOM 2251 C CA . GLU A 1 288 ? 17.352 -10.617 -1.540 1.00 74.31 288 GLU A CA 1
ATOM 2252 C C . GLU A 1 288 ? 16.905 -9.758 -0.351 1.00 74.31 288 GLU A C 1
ATOM 2254 O O . GLU A 1 288 ? 17.527 -9.783 0.708 1.00 74.31 288 GLU A O 1
ATOM 2259 N N . THR A 1 289 ? 15.755 -9.091 -0.478 1.00 69.50 289 THR A N 1
ATOM 2260 C CA . THR A 1 289 ? 15.130 -8.305 0.600 1.00 69.50 289 THR A CA 1
ATOM 2261 C C . THR A 1 289 ? 14.604 -9.152 1.761 1.00 69.50 289 THR A C 1
ATOM 2263 O O . THR A 1 289 ? 14.320 -8.599 2.819 1.00 69.50 289 THR A O 1
ATOM 2266 N N . ALA A 1 290 ? 14.487 -10.478 1.608 1.00 64.44 290 ALA A N 1
ATOM 2267 C CA . ALA A 1 290 ? 14.144 -11.396 2.701 1.00 64.44 290 ALA A CA 1
ATOM 2268 C C . ALA A 1 290 ? 15.336 -11.740 3.613 1.00 64.44 290 ALA A C 1
ATOM 2270 O O . ALA A 1 290 ? 15.137 -12.328 4.682 1.00 64.44 290 ALA A O 1
ATOM 2271 N N . MET A 1 291 ? 16.559 -11.469 3.147 1.00 59.59 291 MET A N 1
ATOM 2272 C CA . MET A 1 291 ? 17.815 -11.811 3.825 1.00 59.59 291 MET A CA 1
ATOM 2273 C C . MET A 1 291 ? 18.455 -10.614 4.542 1.00 59.59 291 MET A C 1
ATOM 2275 O O . MET A 1 291 ? 19.452 -10.806 5.235 1.00 59.59 291 MET A O 1
ATOM 2279 N N . GLN A 1 292 ? 17.885 -9.418 4.366 1.00 55.12 292 GLN A N 1
ATOM 2280 C CA . GLN A 1 292 ? 18.266 -8.158 5.008 1.00 55.12 292 GLN A CA 1
ATOM 2281 C C . GLN A 1 292 ? 17.272 -7.829 6.123 1.00 55.12 292 GLN A C 1
ATOM 2283 O O . GLN A 1 292 ? 17.747 -7.534 7.236 1.00 55.12 292 GLN A O 1
#

InterPro domains:
  IPR000608 Ubiquitin-conjugating (UBC), catalytic core domain [PS50127] (113-291)
  IPR016135 Ubiquitin-conjugating enzyme/RWD-like [G3DSA:3.10.110.10] (107-280)
  IPR016135 Ubiquitin-conjugating enzyme/RWD-like [SSF54495] (112-249)

Radius of gyration: 25.8 Å; Cα contacts (8 Å, |Δi|>4): 369; chains: 1; bounding box: 56×50×74 Å

Nearest PDB structures (foldseek):
  1zuo-assembly1_A  TM=8.564E-01  e=1.945E-11  Homo sapiens
  2qgx-assembly5_A  TM=8.350E-01  e=1.945E-11  Homo sapiens
  1zuo-assembly2_B  TM=8.673E-01  e=1.870E-10  Homo sapiens

Solvent-accessible surface area (backbone atoms only — not comparable to full-atom values): 17894 Å² total; per-residue (Å²): 130,64,69,54,86,67,54,91,91,69,63,59,58,44,99,86,72,43,78,54,88,45,53,43,81,78,42,88,65,73,82,69,82,85,82,83,91,81,80,92,81,82,88,85,93,74,93,73,93,77,79,89,59,82,73,54,58,71,58,49,63,78,68,71,81,73,87,84,71,90,74,88,75,81,78,78,75,82,90,63,90,70,79,70,88,37,89,58,62,88,85,72,73,68,66,90,82,45,95,83,67,76,75,63,96,61,73,37,72,71,27,50,52,48,50,49,54,48,50,54,51,52,51,53,49,60,75,70,44,59,59,54,78,61,30,54,49,69,63,75,90,73,56,87,22,88,53,48,45,64,35,34,37,30,56,63,60,68,88,37,65,36,36,48,44,28,59,76,68,74,46,59,52,40,34,32,40,38,37,56,50,66,54,28,56,79,39,48,50,50,50,26,40,34,27,68,47,59,25,28,52,96,78,68,18,25,19,45,40,38,81,20,26,14,56,66,51,60,57,59,20,62,71,49,41,54,59,86,63,52,63,68,59,49,52,50,51,54,52,50,40,38,67,26,60,71,97,28,41,22,33,64,40,84,81,82,74,96,67,60,55,43,52,66,56,47,12,53,56,37,38,56,52,50,30,60,74,73,72,45,45,66,66,80,64,57,65,59,65,59,77,111

pLDDT: mean 81.02, std 21.55, range [25.81, 98.38]

Organism: Rosellinia necatrix (NCBI:txid77044)

Mean predicted aligned error: 14.69 Å